Protein 4G3F (pdb70)

Solvent-accessible surface area: 14038 Å² total; per-residue (Å²): 134,26,68,1,52,82,32,126,32,118,45,4,8,68,42,0,114,104,16,99,111,133,117,55,117,70,5,36,1,6,1,50,22,125,99,1,80,31,67,117,144,39,0,39,44,110,88,23,0,56,38,52,116,108,123,41,19,163,12,17,70,19,71,20,40,52,0,61,1,93,127,48,39,49,73,0,4,0,13,34,2,72,43,126,63,8,32,24,49,11,7,36,6,21,37,73,42,99,17,112,35,14,8,64,49,38,0,0,0,33,28,0,19,94,0,1,4,0,27,61,38,35,103,14,20,9,0,2,78,4,2,165,107,12,8,2,3,40,35,12,16,0,1,49,0,1,0,16,2,0,57,0,0,50,51,0,31,98,92,163,10,0,1,0,9,0,40,1,62,8,0,24,0,8,85,86,0,38,129,0,9,1,10,20,13,0,20,0,24,73,88,158,31,72,71,18,33,70,13,0,4,0,2,4,16,41,92,69,108,126,27,64,23,46,0,0,1,0,1,0,0,0,0,0,0,19,0,11,13,22,24,50,0,5,65,57,59,28,187,41,109,11,61,136,45,1,30,73,59,94,31,3,67,139,11,18,24,141,96,16,24,95,44,0,20,84,2,1,54,37,0,0,97,57,102,33,120,115,3,7,35,3,127,94,0,55,183,85,1,22,115,1,28,139,109,49,41,18,58,161,28,102,48,73,72,153,124,90,142,42,116,96

Nearest PDB structures (foldseek):
  4g3f-assembly1_A  TM=1.003E+00  e=1.447E-70  Mus musculus
  4g3g-assembly1_A  TM=1.002E+00  e=8.633E-68  Mus musculus
  8yhw-assembly4_D  TM=9.753E-01  e=1.832E-59  Homo sapiens
  6z1t-assembly1_AAA  TM=9.749E-01  e=3.982E-59  Homo sapiens
  4g3d-assembly4_E  TM=9.737E-01  e=1.991E-47  Homo sapiens

Foldseek 3Di:
DAAEEEDALVVQLVVLVVLCPDWDFYKYKYFDDPLADADPRGDDEPPQKYFDDPFLACAPQFTKTWMAGPPNRDIWMKTKHFSVLFHSCQSNLCGVHDDLQAWDWRIWMDTTRIIITTTGHAPQGFQLVLLVQQVAADPLLLLQQLLSNLVQLVSSVVQQKAQQADARNQWGAHPQRNHIHGYHSRQMDRVPGDHDDQLQAALCVLVVHDDGNLRVLSSSLQNSLCRHQVHGPPPVPDDPRCSVVNNPPQFRLVSPDPPQDDLSSVLSVLSRDRPSVSHDHSVRSSVSSVVSSVVVPHDDDGSHDHRDHHHD

CATH classification: 3.30.200.20 (+1 more: 1.10.510.10)

Organism: Mus musculus (NCBI:txid10090)

GO terms:
  GO:0038061 non-canonical NF-kappaB signal transduction (P, IDA)
  GO:0006955 immune response (P, IDA)
  GO:0005515 protein binding (F, IPI)
  GO:0004674 protein serine/threonine kinase activity (F, IDA)

Sequence (312 aa):
SGSVSSGQAHHSLASLAKTWSGPETEDNEGVLLTEKLKPVDYEYREEVHWMTHQPRVGRGSFGEVHRMKDKQTGFQCAVKKVRLEVFRVEELVACAGLSSPRRIVPLYGAVREGPWVNIFMELLEGGSLGQLIKQMGCLPEDRALYYLGQALEGLEYLHTRRILHGDVKADNVLLSSDGSRAALCDFGHALCLDYIPGTETHMAPEVVMGKPCDAKVDIWSSSCCMMLHMLNGCHPWTQYFRGPLCLKIASEPPPIREIPPSCAPLTAQAIQQEGLRRKEPVHRASAMELRRKVGKALQEVGGLKSPWWKGEYKEPRG

Secondary structure (DSSP, 8-state):
--EEEE--HHHHHHHHTTT-------EEEEE-STTS--BTTB--BTTTEEEEEEEEEEETTEEEEEEEETTT--EEEEEEEETTT--THHHHTTTT---TTBPPEEEEEEETTEEEEEE---TT-BHHHHHHHHSS--HHHHHHHHHHHHHHHHHHHTTTEE-S---GGGEEE-TTS--EEE---TT-EE-------GGG--HHHHTTPPP-THHHHHHHHHHHHHHHHSS-SSTTT--S--HHHHHHSPPGGGGS-TTS-HHHHHHHHHHT-SSGGGSPPHHHHHHHHHHHHHHTTSS-S-SSSS--PPP-

Radius of gyration: 19.88 Å; Cα contacts (8 Å, |Δi|>4): 676; chains: 1; bounding box: 43×57×49 Å

Structure (mmCIF, N/CA/C/O backbone):
data_4G3F
#
_entry.id   4G3F
#
_cell.length_a   74.789
_cell.length_b   135.619
_cell.length_c   64.857
_cell.angle_alpha   90.00
_cell.angle_beta   90.00
_cell.angle_gamma   90.00
#
_symmetry.space_group_name_H-M   'C 2 2 21'
#
loop_
_entity.id
_entity.type
_entity.pdbx_description
1 polymer 'NF-kappa-beta-inducing kinase'
2 non-polymer 3-{2-[(5-fluoro-2-hydroxyphenyl)amino]-1,3-thiazol-4-yl}benzonitrile
3 water water
#
loop_
_atom_site.group_PDB
_atom_site.id
_atom_site.type_symbol
_atom_site.label_atom_id
_atom_site.label_alt_id
_atom_site.label_comp_id
_atom_site.label_asym_id
_atom_site.label_entity_id
_atom_site.label_seq_id
_atom_site.pdbx_PDB_ins_code
_atom_site.Cartn_x
_atom_site.Cartn_y
_atom_site.Cartn_z
_atom_site.occupancy
_atom_site.B_iso_or_equiv
_atom_site.auth_seq_id
_atom_site.auth_comp_id
_atom_site.auth_asym_id
_atom_site.auth_atom_id
_atom_site.pdbx_PDB_model_num
ATOM 1 N N . SER A 1 2 ? 18.291 -11.574 21.524 1.00 45.48 344 SER A N 1
ATOM 2 C CA . SER A 1 2 ? 19.031 -10.621 22.344 1.00 41.87 344 SER A CA 1
ATOM 3 C C . SER A 1 2 ? 19.427 -9.389 21.536 1.00 37.51 344 SER A C 1
ATOM 4 O O . SER A 1 2 ? 19.657 -9.470 20.332 1.00 36.11 344 SER A O 1
ATOM 7 N N . GLY A 1 3 ? 19.502 -8.250 22.215 1.00 40.45 345 GLY A N 1
ATOM 8 C CA . GLY A 1 3 ? 19.896 -7.004 21.586 1.00 34.61 345 GLY A CA 1
ATOM 9 C C . GLY A 1 3 ? 20.379 -6.024 22.634 1.00 33.74 345 GLY A C 1
ATOM 10 O O . GLY A 1 3 ? 20.311 -6.302 23.835 1.00 38.69 345 GLY A O 1
ATOM 11 N N . SER A 1 4 ? 20.870 -4.880 22.176 1.00 31.14 346 SER A N 1
ATOM 12 C CA . SER A 1 4 ? 21.323 -3.820 23.062 1.00 28.35 346 SER A CA 1
ATOM 13 C C . SER A 1 4 ? 20.839 -2.464 22.559 1.00 29.41 346 SER A C 1
ATOM 14 O O . SER A 1 4 ? 21.630 -1.542 22.366 1.00 36.43 346 SER A O 1
ATOM 17 N N . VAL A 1 5 ? 19.537 -2.357 22.318 1.00 18.93 347 VAL A N 1
ATOM 18 C CA . VAL A 1 5 ? 18.949 -1.086 21.931 1.00 20.32 347 VAL A CA 1
ATOM 19 C C . VAL A 1 5 ? 18.497 -0.342 23.186 1.00 18.90 347 VAL A C 1
ATOM 20 O O . VAL A 1 5 ? 17.775 -0.899 24.008 1.00 23.73 347 VAL A O 1
ATOM 24 N N . SER A 1 6 ? 18.918 0.912 23.328 1.00 21.35 348 SER A N 1
ATOM 25 C CA . SER A 1 6 ? 18.587 1.695 24.517 1.00 22.61 348 SER A CA 1
ATOM 26 C C . SER A 1 6 ? 17.820 2.964 24.177 1.00 23.32 348 SER A C 1
ATOM 27 O O . SER A 1 6 ? 17.765 3.379 23.021 1.00 22.48 348 SER A O 1
ATOM 30 N N . SER A 1 7 ? 17.219 3.572 25.194 1.00 22.87 349 SER A N 1
ATOM 31 C CA . SER A 1 7 ? 16.706 4.932 25.077 1.00 21.69 349 SER A CA 1
ATOM 32 C C . SER A 1 7 ? 17.743 5.888 25.665 1.00 19.84 349 SER A C 1
ATOM 33 O O . SER A 1 7 ? 18.236 5.662 26.769 1.00 30.19 349 SER A O 1
ATOM 36 N N . GLY A 1 8 ? 18.076 6.946 24.935 1.00 23.15 350 GLY A N 1
ATOM 37 C CA . GLY A 1 8 ? 19.112 7.868 25.379 1.00 27.31 350 GLY A CA 1
ATOM 38 C C . GLY A 1 8 ? 19.195 9.169 24.601 1.00 25.13 350 GLY A C 1
ATOM 39 O O . GLY A 1 8 ? 18.216 9.596 23.984 1.00 26.37 350 GLY A O 1
ATOM 40 N N . GLN A 1 9 ? 20.369 9.800 24.637 1.00 26.81 351 GLN A N 1
ATOM 41 C CA . GLN A 1 9 ? 20.584 11.110 24.017 1.00 32.58 351 GLN A CA 1
ATOM 42 C C . GLN A 1 9 ? 21.515 11.051 22.801 1.00 26.25 351 GLN A C 1
ATOM 43 O O . GLN A 1 9 ? 22.220 10.066 22.599 1.00 26.21 351 GLN A O 1
ATOM 49 N N . ALA A 1 10 ? 21.518 12.117 22.002 1.00 27.94 352 ALA A N 1
ATOM 50 C CA . ALA A 1 10 ? 22.220 12.119 20.716 1.00 26.20 352 ALA A CA 1
ATOM 51 C C . ALA A 1 10 ? 23.714 11.813 20.810 1.00 31.03 352 ALA A C 1
ATOM 52 O O . ALA A 1 10 ? 24.274 11.192 19.911 1.00 26.10 352 ALA A O 1
ATOM 54 N N . HIS A 1 11 ? 24.362 12.242 21.890 1.00 29.45 353 HIS A N 1
ATOM 55 C CA A HIS A 1 11 ? 25.794 12.009 22.064 0.60 27.74 353 HIS A CA 1
ATOM 56 C CA B HIS A 1 11 ? 25.791 12.004 22.024 0.40 27.39 353 HIS A CA 1
ATOM 57 C C . HIS A 1 11 ? 26.098 10.520 22.233 1.00 25.71 353 HIS A C 1
ATOM 58 O O . HIS A 1 11 ? 27.133 10.028 21.783 1.00 28.84 353 HIS A O 1
ATOM 71 N N . SER A 1 12 ? 25.185 9.806 22.884 1.00 28.72 354 SER A N 1
ATOM 72 C CA . SER A 1 12 ? 25.341 8.367 23.090 1.00 28.99 354 SER A CA 1
ATOM 73 C C . SER A 1 12 ? 25.176 7.614 21.776 1.00 22.47 354 SER A C 1
ATOM 74 O O . SER A 1 12 ? 25.867 6.625 21.514 1.00 24.31 354 SER A O 1
ATOM 77 N N . LEU A 1 13 ? 24.244 8.081 20.958 1.00 24.62 355 LEU A N 1
ATOM 78 C CA . LEU A 1 13 ? 24.044 7.494 19.643 1.00 23.59 355 LEU A CA 1
ATOM 79 C C . LEU A 1 13 ? 25.278 7.734 18.780 1.00 23.28 355 LEU A C 1
ATOM 80 O O . LEU A 1 13 ? 25.723 6.843 18.056 1.00 22.62 355 LEU A O 1
ATOM 85 N N . ALA A 1 14 ? 25.834 8.942 18.868 1.00 20.88 356 ALA A N 1
ATOM 86 C CA . ALA A 1 14 ? 27.039 9.279 18.123 1.00 25.51 356 ALA A CA 1
ATOM 87 C C . ALA A 1 14 ? 28.203 8.359 18.485 1.00 23.55 356 ALA A C 1
ATOM 88 O O . ALA A 1 14 ? 28.937 7.904 17.606 1.00 23.87 356 ALA A O 1
ATOM 90 N N . SER A 1 15 ? 28.371 8.080 19.774 1.00 24.35 357 SER A N 1
ATOM 91 C CA . SER A 1 15 ? 29.455 7.209 20.208 1.00 25.72 357 SER A CA 1
ATOM 92 C C . SER A 1 15 ? 29.298 5.793 19.663 1.00 25.80 357 SER A C 1
ATOM 93 O O . SER A 1 15 ? 30.258 5.191 19.194 1.00 25.70 357 SER A O 1
ATOM 96 N N . LEU A 1 16 ? 28.080 5.269 19.721 1.00 25.03 358 LEU A N 1
ATOM 97 C CA . LEU A 1 16 ? 27.797 3.943 19.185 1.00 21.34 358 LEU A CA 1
ATOM 98 C C . LEU A 1 16 ? 27.992 3.881 17.667 1.00 19.99 358 LEU A C 1
ATOM 99 O O . LEU A 1 16 ? 28.577 2.930 17.147 1.00 21.32 358 LEU A O 1
ATOM 104 N N . ALA A 1 17 ? 27.498 4.899 16.965 1.00 19.90 359 ALA A N 1
ATOM 105 C CA . ALA A 1 17 ? 27.592 4.958 15.504 1.00 21.22 359 ALA A CA 1
ATOM 106 C C . ALA A 1 17 ? 29.031 4.844 15.005 1.00 24.27 359 ALA A C 1
ATOM 107 O O . ALA A 1 17 ? 29.294 4.254 13.958 1.00 22.92 359 ALA A O 1
ATOM 109 N N . LYS A 1 18 ? 29.959 5.415 15.758 1.00 23.73 360 LYS A N 1
ATOM 110 C CA . LYS A 1 18 ? 31.368 5.337 15.400 1.00 27.22 360 LYS A CA 1
ATOM 111 C C . LYS A 1 18 ? 31.862 3.889 15.346 1.00 33.19 360 LYS A C 1
ATOM 112 O O . LYS A 1 18 ? 32.807 3.581 14.622 1.00 36.08 360 LYS A O 1
ATOM 118 N N . THR A 1 19 ? 31.219 3.001 16.099 1.00 27.64 361 THR A N 1
ATOM 119 C CA . THR A 1 19 ? 31.608 1.590 16.077 1.00 33.62 361 THR A CA 1
ATOM 120 C C . THR A 1 19 ? 31.031 0.856 14.869 1.00 38.63 361 THR A C 1
ATOM 121 O O . THR A 1 19 ? 31.408 -0.281 14.591 1.00 44.21 361 THR A O 1
ATOM 125 N N . TRP A 1 20 ? 30.117 1.508 14.157 1.00 31.13 362 TRP A N 1
ATOM 126 C CA . TRP A 1 20 ? 29.542 0.931 12.947 1.00 30.62 362 TRP A CA 1
ATOM 127 C C . TRP A 1 20 ? 30.410 1.250 11.730 1.00 44.40 362 TRP A C 1
ATOM 128 O O . TRP A 1 20 ? 30.338 0.560 10.713 1.00 47.85 362 TRP A O 1
ATOM 139 N N . SER A 1 21 ? 31.242 2.283 11.856 1.00 51.23 363 SER A N 1
ATOM 140 C CA . SER A 1 21 ? 32.089 2.761 10.760 1.00 57.00 363 SER A CA 1
ATOM 141 C C . SER A 1 21 ? 31.286 3.043 9.491 1.00 64.92 363 SER A C 1
ATOM 142 O O . SER A 1 21 ? 31.823 3.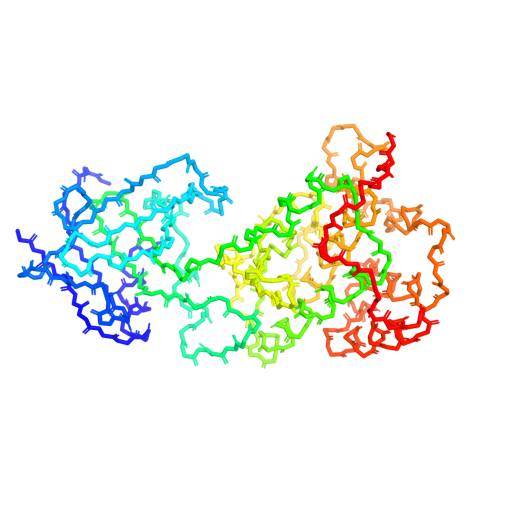545 8.503 1.00 70.09 363 SER A O 1
ATOM 145 N N . GLY A 1 31 ? 32.309 -9.056 6.912 1.00 35.36 373 GLY A N 1
ATOM 146 C CA .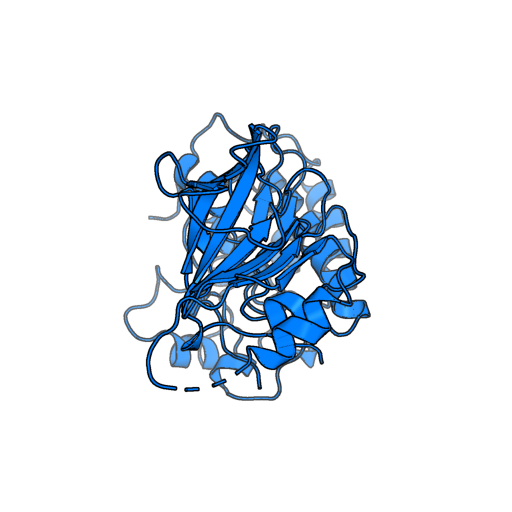 GLY A 1 31 ? 32.298 -10.437 7.367 1.00 38.16 373 GLY A CA 1
ATOM 147 C C . GLY A 1 31 ? 30.915 -11.038 7.226 1.00 30.68 373 GLY A C 1
ATOM 148 O O . GLY A 1 31 ? 30.022 -10.394 6.683 1.00 34.87 373 GLY A O 1
ATOM 149 N N . PRO A 1 32 ? 30.726 -12.273 7.719 1.00 28.73 374 PRO A N 1
ATOM 150 C CA . PRO A 1 32 ? 29.412 -12.926 7.656 1.00 24.27 374 PRO A CA 1
ATOM 151 C C . PRO A 1 32 ? 28.343 -12.037 8.282 1.00 26.31 374 PRO A C 1
ATOM 152 O O . PRO A 1 32 ? 28.598 -11.364 9.282 1.00 24.73 374 PRO A O 1
ATOM 156 N N . GLU A 1 33 ? 27.166 -12.018 7.673 1.00 20.49 375 GLU A N 1
ATOM 157 C CA . GLU A 1 33 ? 26.105 -11.108 8.089 1.00 16.50 375 GLU A CA 1
ATOM 158 C C . GLU A 1 33 ? 25.316 -11.646 9.274 1.00 19.44 375 GLU A C 1
ATOM 159 O O . GLU A 1 33 ? 24.863 -12.793 9.275 1.00 19.60 375 GLU A O 1
ATOM 165 N N . THR A 1 34 ? 25.150 -10.800 10.284 1.00 18.46 376 THR A N 1
ATOM 166 C CA . THR A 1 34 ? 24.581 -11.212 11.559 1.00 18.68 376 THR A CA 1
ATOM 167 C C . THR A 1 34 ? 23.159 -10.701 11.702 1.00 15.86 376 THR A C 1
ATOM 168 O O . THR A 1 34 ? 22.604 -10.110 10.766 1.00 21.99 376 THR A O 1
ATOM 172 N N . GLU A 1 35 ? 22.576 -10.936 12.872 1.00 21.93 377 GLU A N 1
ATOM 173 C CA . GLU A 1 35 ? 21.324 -10.271 13.217 1.00 27.80 377 GLU A CA 1
ATOM 174 C C . GLU A 1 35 ? 21.501 -9.394 14.450 1.00 24.13 377 GLU A C 1
ATOM 175 O O . GLU A 1 35 ? 20.570 -9.208 15.234 1.00 25.23 377 GLU A O 1
ATOM 181 N N . ASP A 1 36 ? 22.703 -8.853 14.610 1.00 19.76 378 ASP A N 1
ATOM 182 C CA . ASP A 1 36 ? 23.011 -8.004 15.752 1.00 19.22 378 ASP A CA 1
ATOM 183 C C . ASP A 1 36 ? 22.092 -6.783 15.791 1.00 21.38 378 ASP A C 1
ATOM 184 O O . ASP A 1 36 ? 21.897 -6.110 14.795 1.00 22.48 378 ASP A O 1
ATOM 189 N N . ASN A 1 37 ? 21.564 -6.482 16.969 1.00 18.09 379 ASN A N 1
ATOM 190 C CA . ASN A 1 37 ? 20.565 -5.438 17.096 1.00 15.75 379 ASN A CA 1
ATOM 191 C C . ASN A 1 37 ? 21.020 -4.498 18.191 1.00 21.32 379 ASN A C 1
ATOM 192 O O . ASN A 1 37 ? 21.092 -4.874 19.367 1.00 21.16 379 ASN A O 1
ATOM 197 N N . GLU A 1 38 ? 21.383 -3.286 17.795 1.00 17.26 380 GLU A N 1
ATOM 198 C CA . GLU A 1 38 ? 21.869 -2.310 18.757 1.0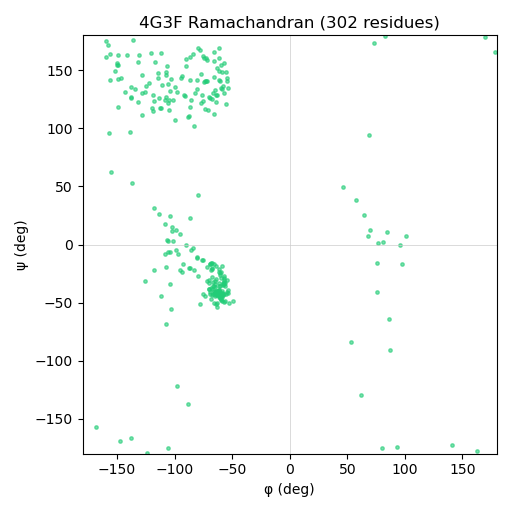0 16.39 380 GLU A CA 1
ATOM 199 C C . GLU A 1 38 ? 21.531 -0.915 18.278 1.00 16.77 380 GLU A C 1
ATOM 200 O O . GLU A 1 38 ? 21.338 -0.682 17.092 1.00 18.74 380 GLU A O 1
ATOM 206 N N . GLY A 1 39 ? 21.459 0.029 19.203 1.00 17.24 381 GLY A N 1
ATOM 207 C CA . GLY A 1 39 ? 21.107 1.365 18.778 1.00 16.74 381 GLY A CA 1
ATOM 208 C C . GLY A 1 39 ? 20.651 2.204 19.938 1.00 16.09 381 GLY A C 1
ATOM 209 O O . GLY A 1 39 ? 20.654 1.747 21.083 1.00 16.06 381 GLY A O 1
ATOM 210 N N . VAL A 1 40 ? 20.260 3.432 19.616 1.00 16.49 382 VAL A N 1
ATOM 211 C CA . VAL A 1 40 ? 19.755 4.376 20.601 1.00 15.84 382 VAL A CA 1
ATOM 212 C C . VAL A 1 40 ? 18.550 5.101 20.026 1.00 15.35 382 VAL A C 1
ATOM 213 O O . VAL A 1 40 ? 18.627 5.699 18.945 1.00 16.41 382 VAL A O 1
ATOM 217 N N . LEU A 1 41 ? 17.442 5.064 20.765 1.00 16.82 383 LEU A N 1
ATOM 218 C CA . LEU A 1 41 ? 16.244 5.804 20.384 1.00 16.75 383 LEU A CA 1
ATOM 219 C C . LEU A 1 41 ? 16.180 7.095 21.209 1.00 19.29 383 LEU A C 1
ATOM 220 O O . LEU A 1 41 ? 16.424 7.072 22.412 1.00 19.83 383 LEU A O 1
ATOM 225 N N . LEU A 1 42 ? 15.869 8.208 20.550 1.00 16.63 384 LEU A N 1
ATOM 226 C CA . LEU A 1 42 ? 16.030 9.540 21.151 1.00 18.49 384 LEU A CA 1
ATOM 227 C C . LEU A 1 42 ? 14.717 10.158 21.593 1.00 24.55 384 LEU A C 1
ATOM 228 O O . LEU A 1 42 ? 14.707 11.226 22.210 1.00 29.09 384 LEU A O 1
ATOM 233 N N . THR A 1 43 ? 13.613 9.494 21.263 1.00 20.85 385 THR A N 1
ATOM 234 C CA . THR A 1 43 ? 12.291 9.943 21.684 1.00 24.30 385 THR A CA 1
ATOM 235 C C . THR A 1 43 ? 11.539 8.803 22.342 1.00 25.23 385 THR A C 1
ATOM 236 O O . THR A 1 43 ? 11.680 7.644 21.952 1.00 22.33 385 THR A O 1
ATOM 240 N N . GLU A 1 44 ? 10.719 9.140 23.332 1.00 26.10 386 GLU A N 1
ATOM 241 C CA . GLU A 1 44 ? 9.967 8.141 24.070 1.00 27.63 386 GLU A CA 1
ATOM 242 C C . GLU A 1 44 ? 8.909 7.486 23.186 1.00 27.23 386 GLU A C 1
ATOM 243 O O . GLU A 1 44 ? 8.392 6.427 23.519 1.00 27.61 386 GLU A O 1
ATOM 249 N N . LYS A 1 45 ? 8.614 8.112 22.050 1.00 26.34 387 LYS A N 1
ATOM 250 C CA . LYS A 1 45 ? 7.606 7.605 21.123 1.00 28.69 387 LYS A CA 1
ATOM 251 C C . LYS A 1 45 ? 8.062 6.345 20.370 1.00 22.28 387 LYS A C 1
ATOM 252 O O . LYS A 1 45 ? 7.233 5.613 19.819 1.00 22.85 387 LYS A O 1
ATOM 258 N N . LEU A 1 46 ? 9.374 6.112 20.333 1.00 18.36 388 LEU A N 1
ATOM 259 C CA . LEU A 1 46 ? 9.935 4.882 19.764 1.00 17.68 388 LEU A CA 1
ATOM 260 C C . LEU A 1 46 ? 10.527 4.080 20.919 1.00 20.46 388 LEU A C 1
ATOM 261 O O . LEU A 1 46 ? 11.448 4.547 21.589 1.00 25.42 388 LEU A O 1
ATOM 266 N N . LYS A 1 47 ? 9.986 2.887 21.164 1.00 19.69 389 LYS A N 1
ATOM 267 C CA . LYS A 1 47 ? 10.301 2.152 22.389 1.00 20.38 389 LYS A CA 1
ATOM 268 C C . LYS A 1 47 ? 10.948 0.786 22.175 1.00 20.46 389 LYS A C 1
ATOM 269 O O . LYS A 1 47 ? 10.333 -0.117 21.608 1.00 20.51 389 LYS A O 1
ATOM 275 N N . PRO A 1 48 ? 12.191 0.619 22.657 1.00 22.13 390 PRO A N 1
ATOM 276 C CA . PRO A 1 48 ? 12.766 -0.728 22.645 1.00 23.30 390 PRO A CA 1
ATOM 277 C C . PRO A 1 48 ? 11.910 -1.658 23.501 1.00 22.82 390 PRO A C 1
ATOM 278 O O . PRO A 1 48 ? 11.280 -1.209 24.454 1.00 21.43 390 PRO A O 1
ATOM 282 N N . VAL A 1 49 ? 11.868 -2.932 23.139 1.00 21.58 391 VAL A N 1
ATOM 283 C CA . VAL A 1 49 ? 11.200 -3.936 23.946 1.00 24.08 391 VAL A CA 1
ATOM 284 C C . VAL A 1 49 ? 12.252 -4.951 24.351 1.00 28.02 391 VAL A C 1
ATOM 285 O O . VAL A 1 49 ? 12.812 -5.643 23.499 1.00 25.33 391 VAL A O 1
ATOM 289 N N . ASP A 1 50 ? 12.522 -5.015 25.654 1.00 28.74 392 ASP A N 1
ATOM 290 C CA . ASP A 1 50 ? 13.574 -5.869 26.201 1.00 32.99 392 ASP A CA 1
ATOM 291 C C . ASP A 1 50 ? 14.867 -5.728 25.400 1.00 26.67 392 ASP A C 1
ATOM 292 O O . ASP A 1 50 ? 15.450 -6.722 24.954 1.00 26.84 392 ASP A O 1
ATOM 297 N N . TYR A 1 51 ? 15.269 -4.477 25.190 1.00 24.55 393 TYR A N 1
ATOM 298 C CA . TYR A 1 51 ? 16.544 -4.128 24.571 1.00 26.11 393 TYR A CA 1
ATOM 299 C C . TYR A 1 51 ? 16.638 -4.464 23.083 1.00 23.03 393 TYR A C 1
ATOM 300 O O . TYR A 1 51 ? 17.722 -4.411 22.503 1.00 21.43 393 TYR A O 1
ATOM 309 N N . GLU A 1 52 ? 15.503 -4.786 22.464 1.00 20.53 394 GLU A N 1
ATOM 310 C CA . GLU A 1 52 ? 15.460 -5.016 21.025 1.00 20.74 394 GLU A CA 1
ATOM 311 C C . GLU A 1 52 ? 14.567 -4.005 20.314 1.00 21.92 394 GLU A C 1
ATOM 312 O O . GLU A 1 52 ? 13.675 -3.413 20.916 1.00 18.98 394 GLU A O 1
ATOM 318 N N . TYR A 1 53 ? 14.819 -3.819 19.025 1.00 18.75 395 TYR A N 1
ATOM 319 C CA . TYR A 1 53 ? 13.976 -2.988 18.178 1.00 17.27 395 TYR A CA 1
ATOM 320 C C . TYR A 1 53 ? 14.226 -3.471 16.766 1.00 17.57 395 TYR A C 1
ATOM 321 O O . TYR A 1 53 ? 15.199 -3.076 16.118 1.00 20.78 395 TYR A O 1
ATOM 330 N N . ARG A 1 54 ? 13.356 -4.360 16.307 1.00 17.49 396 ARG A N 1
ATOM 331 C CA . ARG A 1 54 ? 13.564 -5.057 15.048 1.00 18.92 396 ARG A CA 1
ATOM 332 C C . ARG A 1 54 ? 12.411 -4.818 14.087 1.00 20.87 396 ARG A C 1
ATOM 333 O O . ARG A 1 54 ? 11.243 -4.836 14.490 1.00 20.87 396 ARG A O 1
ATOM 341 N N . GLU A 1 55 ? 12.741 -4.616 12.815 1.00 16.56 397 GLU A N 1
ATOM 342 C CA . GLU A 1 55 ? 11.729 -4.417 11.792 1.00 18.42 397 GLU A CA 1
ATOM 343 C C . GLU A 1 55 ? 10.815 -5.638 11.697 1.00 23.42 397 GLU A C 1
ATOM 344 O O . GLU A 1 55 ? 11.288 -6.776 11.791 1.00 23.45 397 GLU A O 1
ATOM 350 N N . GLU A 1 56 ? 9.520 -5.373 11.506 1.00 20.92 398 GLU A N 1
ATOM 351 C CA . GLU A 1 56 ? 8.449 -6.385 11.457 1.00 22.28 398 GLU A CA 1
ATOM 352 C C . GLU A 1 56 ? 8.041 -6.948 12.813 1.00 23.43 398 GLU A C 1
ATOM 353 O O . GLU A 1 56 ? 6.996 -7.584 12.933 1.00 32.27 398 GLU A O 1
ATOM 359 N N . VAL A 1 57 ? 8.865 -6.734 13.831 1.00 23.65 399 VAL A N 1
ATOM 360 C CA . VAL A 1 57 ? 8.550 -7.233 15.158 1.00 23.40 399 VAL A CA 1
ATOM 361 C C . VAL A 1 57 ? 8.059 -6.079 16.024 1.00 26.59 399 VAL A C 1
ATOM 362 O O . VAL A 1 57 ? 6.959 -6.131 16.584 1.00 23.81 399 VAL A O 1
ATOM 366 N N . HIS A 1 58 ? 8.876 -5.033 16.112 1.00 21.26 400 HIS A N 1
ATOM 367 C CA . HIS A 1 58 ? 8.565 -3.881 16.964 1.00 18.95 400 HIS A CA 1
ATOM 368 C C . HIS A 1 58 ? 8.165 -2.631 16.178 1.00 22.62 400 HIS A C 1
ATOM 369 O O . HIS A 1 58 ? 7.553 -1.710 16.727 1.00 21.59 400 HIS A O 1
ATOM 376 N N . TRP A 1 59 ? 8.522 -2.595 14.897 1.00 17.62 401 TRP A N 1
ATOM 377 C CA . TRP A 1 59 ? 8.121 -1.497 14.025 1.00 16.67 401 TRP A CA 1
ATOM 378 C C . TRP A 1 59 ? 7.970 -1.994 12.605 1.00 20.64 401 TRP A C 1
ATOM 379 O O . TRP A 1 59 ? 8.447 -3.072 12.268 1.00 20.87 401 TRP A O 1
ATOM 390 N N . MET A 1 60 ? 7.297 -1.219 11.771 1.00 20.77 402 MET A N 1
ATOM 391 C CA . MET A 1 60 ? 7.077 -1.669 10.407 1.00 22.89 402 MET A CA 1
ATOM 392 C C . MET A 1 60 ? 6.944 -0.493 9.461 1.00 23.48 402 MET A C 1
ATOM 393 O O . MET A 1 60 ? 6.482 0.579 9.851 1.00 18.64 402 MET A O 1
ATOM 398 N N . THR A 1 61 ? 7.354 -0.696 8.214 1.00 20.53 403 THR A N 1
ATOM 399 C CA . THR A 1 61 ? 7.118 0.303 7.185 1.00 16.17 403 THR A CA 1
ATOM 400 C C . THR A 1 61 ? 5.746 0.074 6.589 1.00 24.78 403 THR A C 1
ATOM 401 O O . THR A 1 61 ? 5.166 -1.006 6.731 1.00 26.41 403 THR A O 1
ATOM 405 N N . HIS A 1 62 ? 5.226 1.095 5.923 1.00 25.32 404 HIS A N 1
ATOM 406 C CA . HIS A 1 62 ? 3.978 0.955 5.185 1.00 29.10 404 HIS A CA 1
ATOM 407 C C . HIS A 1 62 ? 3.907 2.006 4.087 1.00 31.43 404 HIS A C 1
ATOM 408 O O . HIS A 1 62 ? 4.687 2.966 4.090 1.00 31.61 404 HIS A O 1
ATOM 415 N N . GLN A 1 63 ? 2.992 1.790 3.143 1.00 32.30 405 GLN A N 1
ATOM 416 C CA . GLN A 1 63 ? 2.689 2.741 2.069 1.00 37.21 405 GLN A CA 1
ATOM 417 C C . GLN A 1 63 ? 3.800 2.802 1.009 1.00 51.75 405 GLN A C 1
ATOM 418 O O . GLN A 1 63 ? 4.845 2.174 1.183 1.00 51.91 405 GLN A O 1
ATOM 424 N N . PRO A 1 64 ? 3.574 3.534 -0.105 1.00 60.39 406 PRO A N 1
ATOM 425 C CA . PRO A 1 64 ? 4.676 3.665 -1.068 1.00 60.67 406 PRO A CA 1
ATOM 426 C C . PRO A 1 64 ? 5.887 4.358 -0.456 1.00 53.13 406 PRO A C 1
ATOM 427 O O . PRO A 1 64 ? 5.791 4.892 0.647 1.00 52.34 406 PRO A O 1
ATOM 431 N N . ARG A 1 65 ? 7.012 4.332 -1.161 1.00 52.70 407 ARG A N 1
ATOM 432 C CA . ARG A 1 65 ? 8.215 5.006 -0.695 1.00 53.64 407 ARG A CA 1
ATOM 433 C C . ARG A 1 65 ? 7.886 6.465 -0.430 1.00 45.04 407 ARG A C 1
ATOM 434 O O . ARG A 1 65 ? 7.015 7.048 -1.077 1.00 46.89 407 ARG A O 1
ATOM 442 N N . VAL A 1 66 ? 8.565 7.048 0.545 1.00 41.52 408 VAL A N 1
ATOM 443 C CA . VAL A 1 66 ? 8.351 8.443 0.867 1.00 42.19 408 VAL A CA 1
ATOM 444 C C . VAL A 1 66 ? 9.364 9.294 0.110 1.00 48.87 408 VAL A C 1
ATOM 445 O O . VAL A 1 66 ? 9.130 10.476 -0.164 1.00 46.75 408 VAL A O 1
ATOM 449 N N . GLY A 1 67 ? 10.477 8.667 -0.260 1.00 41.22 409 GLY A N 1
ATOM 450 C CA . GLY A 1 67 ? 11.518 9.351 -0.998 1.00 35.16 409 GLY A CA 1
ATOM 451 C C . GLY A 1 67 ? 12.804 8.556 -1.111 1.00 30.16 409 GLY A C 1
ATOM 452 O O . GLY A 1 67 ? 12.922 7.436 -0.611 1.00 26.99 409 GLY A O 1
ATOM 453 N N . ARG A 1 68 ? 13.769 9.144 -1.803 1.00 29.95 410 ARG A N 1
ATOM 454 C CA . ARG A 1 68 ? 15.102 8.582 -1.904 1.00 29.32 410 ARG A CA 1
ATOM 455 C C . ARG A 1 68 ? 15.948 9.465 -1.008 1.00 16.07 410 ARG A C 1
ATOM 456 O O . ARG A 1 68 ? 15.753 10.673 -0.991 1.00 20.22 410 ARG A O 1
ATOM 464 N N . GLY A 1 69 ? 16.851 8.870 -0.233 1.00 15.59 411 GLY A N 1
ATOM 465 C CA . GLY A 1 69 ? 17.804 9.650 0.530 1.00 16.84 411 GLY A CA 1
ATOM 466 C C . GLY A 1 69 ? 19.210 9.219 0.171 1.00 15.36 411 GLY A C 1
ATOM 467 O O . GLY A 1 69 ? 19.394 8.362 -0.685 1.00 14.67 411 GLY A O 1
ATOM 468 N N . SER A 1 70 ? 20.214 9.823 0.797 1.00 14.05 412 SER A N 1
ATOM 469 C CA . SER A 1 70 ? 21.579 9.393 0.545 1.00 14.34 412 SER A CA 1
ATOM 470 C C . SER A 1 70 ? 21.757 7.947 1.003 1.00 12.15 412 SER A C 1
ATOM 471 O O . SER A 1 70 ? 21.392 7.595 2.126 1.00 14.13 412 SER A O 1
ATOM 474 N N . PHE A 1 71 ? 22.281 7.114 0.107 1.00 14.25 413 PHE A N 1
ATOM 475 C CA . PHE A 1 71 ? 22.680 5.731 0.419 1.00 12.90 413 PHE A CA 1
ATOM 476 C C . PHE A 1 71 ? 21.538 4.764 0.741 1.00 17.24 413 PHE A C 1
ATOM 477 O O . PHE A 1 71 ? 21.791 3.633 1.151 1.00 17.19 413 PHE A O 1
ATOM 485 N N . GLY A 1 72 ? 20.292 5.190 0.568 1.00 14.47 414 GLY A N 1
ATOM 486 C CA . GLY A 1 72 ? 19.185 4.322 0.933 1.00 14.84 414 GLY A CA 1
ATOM 487 C C . GLY A 1 72 ? 17.831 4.959 0.712 1.00 16.40 414 GLY A C 1
ATOM 488 O O . GLY A 1 72 ? 17.728 6.172 0.536 1.00 21.05 414 GLY A O 1
ATOM 489 N N . GLU A 1 73 ? 16.789 4.135 0.734 1.00 16.23 415 GLU A N 1
ATOM 490 C CA . GLU A 1 73 ? 15.438 4.620 0.507 1.00 14.29 415 GLU A CA 1
ATOM 491 C C . GLU A 1 73 ? 14.787 5.024 1.810 1.00 13.71 415 GLU A C 1
ATOM 492 O O . GLU A 1 73 ? 15.155 4.526 2.874 1.00 15.72 415 GLU A O 1
ATOM 498 N N . VAL A 1 74 ? 13.836 5.945 1.708 1.00 15.01 416 VAL A N 1
ATOM 499 C CA . VAL A 1 74 ? 13.163 6.488 2.875 1.00 13.40 416 VAL A CA 1
ATOM 500 C C . VAL A 1 74 ? 11.728 5.990 2.870 1.00 17.93 416 VAL A C 1
ATOM 501 O O . VAL A 1 74 ? 11.079 5.951 1.823 1.00 21.03 416 VAL A O 1
ATOM 505 N N . HIS A 1 75 ? 11.249 5.582 4.039 1.00 15.35 417 HIS A N 1
ATOM 506 C CA . HIS A 1 75 ? 9.908 5.040 4.174 1.00 16.94 417 HIS A CA 1
ATOM 507 C C . HIS A 1 75 ? 9.173 5.682 5.349 1.00 16.14 417 HIS A C 1
ATOM 508 O O . HIS A 1 75 ? 9.786 6.187 6.293 1.00 17.77 417 HIS A O 1
ATOM 515 N N . ARG A 1 76 ? 7.845 5.642 5.282 1.00 17.50 418 ARG A N 1
ATOM 516 C CA . ARG A 1 76 ? 6.992 5.883 6.432 1.00 20.71 418 ARG A CA 1
ATOM 517 C C . ARG A 1 76 ? 7.071 4.656 7.322 1.00 18.82 418 ARG A C 1
ATOM 518 O O . ARG A 1 76 ? 7.061 3.529 6.825 1.00 20.92 418 ARG A O 1
ATOM 526 N N . MET A 1 77 ? 7.130 4.852 8.637 1.00 17.21 419 MET A N 1
ATOM 527 C CA . MET A 1 77 ? 7.094 3.713 9.542 1.00 17.27 419 MET A CA 1
ATOM 528 C C . MET A 1 77 ? 6.271 3.978 10.793 1.00 21.51 419 MET A C 1
ATOM 529 O O . MET A 1 77 ? 5.992 5.125 11.140 1.00 21.55 419 MET A O 1
ATOM 534 N N . LYS A 1 78 ? 5.912 2.892 11.471 1.00 18.56 420 LYS A N 1
ATOM 535 C CA . LYS A 1 78 ? 5.076 2.953 12.662 1.00 17.21 420 LYS A CA 1
ATOM 536 C C . LYS A 1 78 ? 5.657 2.062 13.753 1.00 20.50 420 LYS A C 1
ATOM 537 O O . LYS A 1 78 ? 6.038 0.919 13.495 1.00 19.68 420 LYS A O 1
ATOM 543 N N . ASP A 1 79 ? 5.733 2.587 14.973 1.00 16.04 421 ASP A N 1
ATOM 544 C CA . ASP A 1 79 ? 6.081 1.774 16.129 1.00 17.26 421 ASP A CA 1
ATOM 545 C C . ASP A 1 79 ? 4.840 0.975 16.508 1.00 22.24 421 ASP A C 1
ATOM 546 O O . ASP A 1 79 ? 3.779 1.547 16.764 1.00 22.21 421 ASP A O 1
ATOM 551 N N . LYS A 1 80 ? 4.955 -0.350 16.519 1.00 16.72 422 LYS A N 1
ATOM 552 C CA . LYS A 1 80 ? 3.798 -1.202 16.762 1.00 19.26 422 LYS A CA 1
ATOM 553 C C . LYS A 1 80 ? 3.145 -0.986 18.132 1.00 27.93 422 LYS A C 1
ATOM 554 O O . LYS A 1 80 ? 1.923 -1.059 18.252 1.00 34.81 422 LYS A O 1
ATOM 560 N N . GLN A 1 81 ? 3.952 -0.701 19.151 1.00 26.21 423 GLN A N 1
ATOM 561 C CA . GLN A 1 81 ? 3.442 -0.512 20.513 1.00 24.43 423 GLN A CA 1
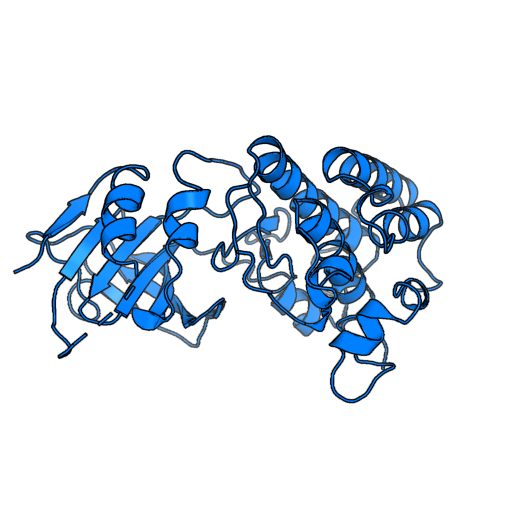ATOM 562 C C . GLN A 1 81 ? 2.796 0.863 20.718 1.00 21.63 423 GLN A C 1
ATOM 563 O O . GLN A 1 81 ? 1.665 0.962 21.214 1.00 27.12 423 GLN A O 1
ATOM 569 N N . THR A 1 82 ? 3.515 1.914 20.341 1.00 19.72 424 THR A N 1
ATOM 570 C CA . THR A 1 82 ? 3.076 3.280 20.629 1.00 21.54 424 THR A CA 1
ATOM 571 C C . THR A 1 82 ? 2.162 3.831 19.535 1.00 24.24 424 THR A C 1
ATOM 572 O O . THR A 1 82 ? 1.422 4.795 19.754 1.00 24.48 424 THR A O 1
ATOM 576 N N . GLY A 1 83 ? 2.234 3.225 18.352 1.00 20.61 425 GLY A N 1
ATOM 577 C CA . GLY A 1 83 ? 1.483 3.690 17.196 1.00 20.33 425 GLY A CA 1
ATOM 578 C C . GLY A 1 83 ? 2.073 4.917 16.528 1.00 18.80 425 GLY A C 1
ATOM 579 O O . GLY A 1 83 ? 1.519 5.427 15.548 1.00 21.63 425 GLY A O 1
ATOM 580 N N . PHE A 1 84 ? 3.203 5.388 17.053 1.00 18.74 426 PHE A N 1
ATOM 581 C CA . PHE A 1 84 ? 3.839 6.603 16.569 1.00 19.80 426 PHE A CA 1
ATOM 582 C C . PHE A 1 84 ? 4.333 6.435 15.138 1.00 19.96 426 PHE A C 1
ATOM 583 O O . PHE A 1 84 ? 4.962 5.433 14.807 1.00 18.68 426 PHE A O 1
ATOM 591 N N . GLN A 1 85 ? 4.033 7.420 14.299 1.00 18.68 427 GLN A N 1
ATOM 592 C CA . GLN A 1 85 ? 4.459 7.416 12.912 1.00 16.57 427 GLN A CA 1
ATOM 593 C C . GLN A 1 85 ? 5.628 8.376 12.710 1.00 17.60 427 GLN A C 1
ATOM 594 O O . GLN A 1 85 ? 5.596 9.521 13.167 1.00 20.79 427 GLN A O 1
ATOM 600 N N . CYS A 1 86 ? 6.666 7.905 12.032 1.00 15.79 428 CYS A N 1
ATOM 601 C CA . CYS A 1 86 ? 7.792 8.767 11.677 1.00 15.58 428 CYS A CA 1
ATOM 602 C C . CYS A 1 86 ? 8.387 8.322 10.354 1.00 16.38 428 CYS A C 1
ATOM 603 O O . CYS A 1 86 ? 7.781 7.516 9.651 1.00 19.28 428 CYS A O 1
ATOM 606 N N . ALA A 1 87 ? 9.557 8.853 10.002 1.00 13.56 429 ALA A N 1
ATOM 607 C CA . ALA A 1 87 ? 10.229 8.426 8.776 1.00 14.75 429 ALA A CA 1
ATOM 608 C C . ALA A 1 87 ? 11.433 7.554 9.119 1.00 14.49 429 ALA A C 1
ATOM 609 O O . ALA A 1 87 ? 12.000 7.676 10.199 1.00 15.74 429 ALA A O 1
ATOM 611 N N . VAL A 1 88 ? 11.815 6.675 8.197 1.00 14.45 430 VAL A N 1
ATOM 612 C CA . VAL A 1 88 ? 13.027 5.881 8.371 1.00 13.45 430 VAL A CA 1
ATOM 613 C C . VAL A 1 88 ? 13.800 5.801 7.064 1.00 14.70 430 VAL A C 1
ATOM 614 O O . VAL A 1 88 ? 13.203 5.614 6.000 1.00 15.86 430 VAL A O 1
ATOM 618 N N . LYS A 1 89 ? 15.120 5.986 7.133 1.00 13.20 431 LYS A N 1
ATOM 619 C CA . LYS A 1 89 ? 15.987 5.676 5.997 1.00 13.18 431 LYS A CA 1
ATOM 620 C C . LYS A 1 89 ? 16.764 4.410 6.327 1.00 14.05 431 LYS A C 1
ATOM 621 O O . LYS A 1 89 ? 17.397 4.313 7.387 1.00 14.71 431 LYS A O 1
ATOM 627 N N . LYS A 1 90 ? 16.703 3.431 5.433 1.00 14.81 432 LYS A N 1
ATOM 628 C CA . LYS A 1 90 ? 17.428 2.178 5.621 1.00 15.14 432 LYS A CA 1
ATOM 629 C C . LYS A 1 90 ? 18.693 2.171 4.776 1.00 16.11 432 LYS A C 1
ATOM 630 O O . LYS A 1 90 ? 18.643 2.358 3.558 1.00 17.72 432 LYS A O 1
ATOM 636 N N . VAL A 1 91 ? 19.825 1.952 5.432 1.00 14.70 433 VAL A N 1
ATOM 637 C CA . VAL A 1 91 ? 21.116 2.062 4.766 1.00 14.69 433 VAL A CA 1
ATOM 638 C C . VAL A 1 91 ? 21.927 0.808 5.022 1.00 15.71 433 VAL A C 1
ATOM 639 O O . VAL A 1 91 ? 22.037 0.361 6.166 1.00 16.05 433 VAL A O 1
ATOM 643 N N . ARG A 1 92 ? 22.478 0.224 3.958 1.00 14.44 434 ARG A N 1
ATOM 644 C CA . ARG A 1 92 ? 23.381 -0.898 4.148 1.00 13.68 434 ARG A CA 1
ATOM 645 C C . ARG A 1 92 ? 24.585 -0.428 4.957 1.00 18.24 434 ARG A C 1
ATOM 646 O O . ARG A 1 92 ? 25.083 0.681 4.767 1.00 17.49 434 ARG A O 1
ATOM 654 N N . LEU A 1 93 ? 25.044 -1.288 5.858 1.00 15.76 435 LEU A N 1
ATOM 655 C CA . LEU A 1 93 ? 26.131 -0.944 6.761 1.00 18.73 435 LEU A CA 1
ATOM 656 C C . LEU A 1 93 ? 27.395 -0.524 6.021 1.00 19.21 435 LEU A C 1
ATOM 657 O O . LEU A 1 93 ? 28.119 0.360 6.476 1.00 24.61 435 LEU A O 1
ATOM 662 N N . GLU A 1 94 ? 27.663 -1.119 4.864 1.00 22.15 436 GLU A N 1
ATOM 663 C CA . GLU A 1 94 ? 28.916 -0.784 4.199 1.00 25.42 436 GLU A CA 1
ATOM 664 C C . GLU A 1 94 ? 28.902 0.586 3.512 1.00 23.91 436 GLU A C 1
ATOM 665 O O . GLU A 1 94 ? 29.955 1.114 3.170 1.00 27.72 436 GLU A O 1
ATOM 671 N N . VAL A 1 95 ? 27.718 1.178 3.352 1.00 20.67 437 VAL A N 1
ATOM 672 C CA . VAL A 1 95 ? 27.623 2.523 2.772 1.00 21.82 437 VAL A CA 1
ATOM 673 C C . VAL A 1 95 ? 27.253 3.591 3.793 1.00 24.09 437 VAL A C 1
ATOM 674 O O . VAL A 1 95 ? 27.273 4.781 3.480 1.00 27.89 437 VAL A O 1
ATOM 678 N N . PHE A 1 96 ? 26.909 3.160 5.001 1.00 21.37 438 PHE A N 1
ATOM 679 C CA . PHE A 1 96 ? 26.568 4.070 6.086 1.00 19.96 438 PHE A CA 1
ATOM 680 C C . PHE A 1 96 ? 27.733 5.020 6.341 1.00 24.20 438 PHE A C 1
ATOM 681 O O . PHE A 1 96 ? 28.881 4.589 6.438 1.00 26.79 438 PHE A O 1
ATOM 689 N N . ARG A 1 97 ? 27.447 6.314 6.407 1.00 22.65 439 ARG A N 1
ATOM 690 C CA . ARG A 1 97 ? 28.464 7.279 6.803 1.00 22.22 439 ARG A CA 1
ATOM 691 C C . ARG A 1 97 ? 28.163 7.744 8.211 1.00 20.34 439 ARG A C 1
ATOM 692 O O . ARG A 1 97 ? 27.078 8.272 8.508 1.00 19.24 439 ARG A O 1
ATOM 700 N N . VAL A 1 98 ? 29.134 7.541 9.088 1.00 22.67 440 VAL A N 1
ATOM 701 C CA . VAL A 1 98 ? 28.957 7.859 10.492 1.00 22.78 440 VAL A CA 1
ATOM 702 C C . VAL A 1 98 ? 28.574 9.321 10.702 1.00 23.24 440 VAL A C 1
ATOM 703 O O . VAL A 1 98 ? 27.815 9.636 11.609 1.00 21.72 440 VAL A O 1
ATOM 707 N N . GLU A 1 99 ? 29.068 10.207 9.837 1.00 23.67 441 GLU A N 1
ATOM 708 C CA . GLU A 1 99 ? 28.800 11.633 9.991 1.00 25.07 441 GLU A CA 1
ATOM 709 C C . GLU A 1 99 ? 27.331 11.946 10.074 1.00 18.20 441 GLU A C 1
ATOM 710 O O . GLU A 1 99 ? 26.955 12.909 10.711 1.00 21.64 441 GLU A O 1
ATOM 716 N N . GLU A 1 100 ? 26.493 11.136 9.422 1.00 14.66 442 GLU A N 1
ATOM 717 C CA . GLU A 1 100 ? 25.062 11.335 9.504 1.00 14.47 442 GLU A CA 1
ATOM 718 C C . GLU A 1 100 ? 24.537 11.337 10.955 1.00 21.51 442 GLU A C 1
ATOM 719 O O . GLU A 1 100 ? 23.601 12.055 11.273 1.00 20.73 442 GLU A O 1
ATOM 725 N N . LEU A 1 101 ? 25.165 10.552 11.826 1.00 21.54 443 LEU A N 1
ATOM 726 C CA . LEU A 1 101 ? 24.726 10.425 13.214 1.00 24.05 443 LEU A CA 1
ATOM 727 C C . LEU A 1 101 ? 25.646 11.141 14.204 1.00 22.12 443 LEU A C 1
ATOM 728 O O . LEU A 1 101 ? 25.463 11.029 15.409 1.00 23.13 443 LEU A 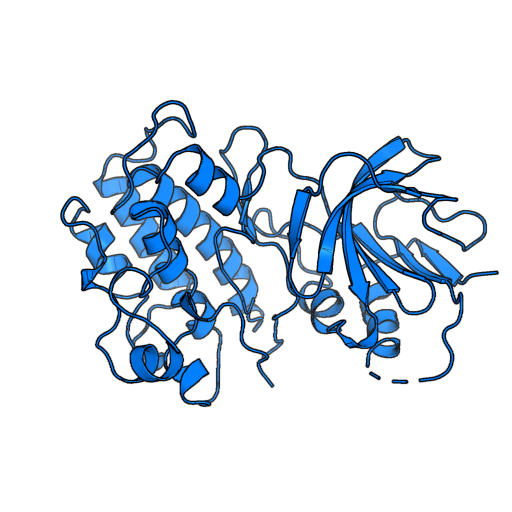O 1
ATOM 733 N N . VAL A 1 102 ? 26.651 11.845 13.696 1.00 17.04 444 VAL A N 1
ATOM 734 C CA . VAL A 1 102 ? 27.566 12.604 14.551 1.00 19.86 444 VAL A CA 1
ATOM 735 C C . VAL A 1 102 ? 27.388 14.109 14.346 1.00 24.02 444 VAL A C 1
ATOM 736 O O . VAL A 1 102 ? 27.326 14.871 15.313 1.00 22.99 444 VAL A O 1
ATOM 740 N N . ALA A 1 103 ? 27.288 14.526 13.084 1.00 22.98 445 ALA A N 1
ATOM 741 C CA . ALA A 1 103 ? 27.298 15.947 12.728 1.00 26.17 445 ALA A CA 1
ATOM 742 C C . ALA A 1 103 ? 26.264 16.788 13.476 1.00 25.88 445 ALA A C 1
ATOM 743 O O . ALA A 1 103 ? 26.551 17.914 13.883 1.00 24.67 445 ALA A O 1
ATOM 745 N N . CYS A 1 104 ? 25.073 16.242 13.684 1.00 21.55 446 CYS A N 1
ATOM 746 C CA . CYS A 1 104 ? 24.024 17.024 14.338 1.00 22.15 446 CYS A CA 1
ATOM 747 C C . CYS A 1 104 ? 23.791 16.682 15.807 1.00 21.94 446 CYS A C 1
ATOM 748 O O . CYS A 1 104 ? 22.806 17.115 16.391 1.00 21.85 446 CYS A O 1
ATOM 751 N N . ALA A 1 105 ? 24.687 15.909 16.410 1.00 20.62 447 ALA A N 1
ATOM 752 C CA . ALA A 1 105 ? 24.520 15.551 17.817 1.00 23.34 447 ALA A CA 1
ATOM 753 C C . ALA A 1 105 ? 24.630 16.780 18.725 1.00 22.32 447 ALA A C 1
ATOM 754 O O . ALA A 1 105 ? 25.700 17.372 18.857 1.00 27.37 447 ALA A O 1
ATOM 756 N N . GLY A 1 106 ? 23.517 17.160 19.344 1.00 26.95 448 GLY A N 1
ATOM 757 C CA . GLY A 1 106 ? 23.493 18.327 20.213 1.00 23.54 448 GLY A CA 1
ATOM 758 C C . GLY A 1 106 ? 23.014 19.592 19.523 1.00 27.70 448 GLY A C 1
ATOM 759 O O . GLY A 1 106 ? 22.943 20.651 20.147 1.00 29.32 448 GLY A O 1
ATOM 760 N N . LEU A 1 107 ? 22.694 19.485 18.236 1.00 19.62 449 LEU A N 1
ATOM 761 C CA . LEU A 1 107 ? 22.147 20.613 17.481 1.00 18.91 449 LEU A CA 1
ATOM 762 C C . LEU A 1 107 ? 20.627 20.582 17.497 1.00 22.39 449 LEU A C 1
ATOM 763 O O . LEU A 1 107 ? 20.019 19.507 17.481 1.00 22.76 449 LEU A O 1
ATOM 768 N N . SER A 1 108 ? 20.025 21.769 17.523 1.00 15.64 450 SER A N 1
ATOM 769 C CA . SER A 1 108 ? 18.574 21.917 17.460 1.00 17.95 450 SER A CA 1
ATOM 770 C C . SER A 1 108 ? 18.207 23.224 16.765 1.00 17.92 450 SER A C 1
ATOM 771 O O . SER A 1 108 ? 18.563 24.309 17.240 1.00 19.70 450 SER A O 1
ATOM 774 N N . SER A 1 109 ? 17.497 23.125 15.638 1.00 13.15 451 SER A N 1
ATOM 775 C CA . SER A 1 109 ? 17.040 24.307 14.902 1.00 13.00 451 SER A CA 1
ATOM 776 C C . SER A 1 109 ? 15.727 24.027 14.195 1.00 13.86 451 SER A C 1
ATOM 777 O O . SER A 1 109 ? 15.535 22.938 13.668 1.00 12.34 451 SER A O 1
ATOM 780 N N . PRO A 1 110 ? 14.819 25.015 14.148 1.00 13.12 452 PRO A N 1
ATOM 781 C CA . PRO A 1 110 ? 13.605 24.820 13.349 1.00 15.30 452 PRO A CA 1
ATOM 782 C C . PRO A 1 110 ? 13.923 24.549 11.875 1.00 15.64 452 PRO A C 1
ATOM 783 O O . PRO A 1 110 ? 13.082 24.008 11.146 1.00 15.42 452 PRO A O 1
ATOM 787 N N . ARG A 1 111 ? 15.138 24.884 11.442 1.00 12.43 453 ARG A N 1
ATOM 788 C CA A ARG A 1 111 ? 15.524 24.695 10.048 0.60 12.52 453 ARG A CA 1
ATOM 789 C CA B ARG A 1 111 ? 15.525 24.692 10.048 0.40 12.14 453 ARG A CA 1
ATOM 790 C C . ARG A 1 111 ? 16.257 23.375 9.816 1.00 8.90 453 ARG A C 1
ATOM 791 O O . ARG A 1 111 ? 16.809 23.146 8.728 1.00 12.03 453 ARG A O 1
ATOM 806 N N . ILE A 1 112 ? 16.272 22.508 10.831 1.00 10.99 454 ILE A N 1
ATOM 807 C CA . ILE A 1 112 ? 16.887 21.177 10.689 1.00 10.99 454 ILE A CA 1
ATOM 808 C C . ILE A 1 112 ? 15.921 20.123 11.215 1.00 9.78 454 ILE A C 1
ATOM 809 O O . ILE A 1 112 ? 15.484 20.190 12.363 1.00 13.14 454 ILE A O 1
ATOM 814 N N . VAL A 1 113 ? 15.566 19.159 10.369 1.00 11.53 455 VAL A N 1
ATOM 815 C CA . VAL A 1 113 ? 14.612 18.135 10.789 1.00 11.51 455 VAL A CA 1
ATOM 816 C C . VAL A 1 113 ? 15.268 17.247 11.827 1.00 11.15 455 VAL A C 1
ATOM 817 O O . VAL A 1 113 ? 16.355 16.714 11.593 1.00 13.89 455 VAL A O 1
ATOM 821 N N . PRO A 1 114 ? 14.623 17.089 12.988 1.00 11.13 456 PRO A N 1
ATOM 822 C CA . PRO A 1 114 ? 15.283 16.323 14.056 1.00 15.08 456 PRO A CA 1
ATOM 823 C C . PRO A 1 114 ? 15.341 14.806 13.808 1.00 12.38 456 PRO A C 1
ATOM 824 O O . PRO A 1 114 ? 14.384 14.199 13.315 1.00 15.80 456 PRO A O 1
ATOM 828 N N . LEU A 1 115 ? 16.471 14.204 14.171 1.00 13.93 457 LEU A N 1
ATOM 829 C CA . LEU A 1 115 ? 16.563 12.743 14.206 1.00 13.18 457 LEU A CA 1
ATOM 830 C C . LEU A 1 115 ? 15.883 12.185 15.443 1.00 14.57 457 LEU A C 1
ATOM 831 O O . LEU A 1 115 ? 15.903 12.802 16.514 1.00 14.44 457 LEU A O 1
ATOM 836 N N . TYR A 1 116 ? 15.295 11.004 15.291 1.00 15.46 458 TYR A N 1
ATOM 837 C CA . TYR A 1 116 ? 14.652 10.320 16.408 1.00 17.10 458 TYR A CA 1
ATOM 838 C C . TYR A 1 116 ? 15.473 9.138 16.924 1.00 16.43 458 TYR A C 1
ATOM 839 O O . TYR A 1 116 ? 15.118 8.524 17.937 1.00 17.87 458 TYR A O 1
ATOM 848 N N . GLY A 1 117 ? 16.558 8.810 16.226 1.00 18.55 459 GLY A N 1
ATOM 849 C CA . GLY A 1 117 ? 17.458 7.764 16.683 1.00 18.75 459 GLY A CA 1
ATOM 850 C C . GLY A 1 117 ? 17.953 6.922 15.530 1.00 16.50 459 GLY A C 1
ATOM 851 O O . GLY A 1 117 ? 17.699 7.243 14.373 1.00 15.70 459 GLY A O 1
ATOM 852 N N . ALA A 1 118 ? 18.662 5.844 15.843 1.00 12.44 460 ALA A N 1
ATOM 853 C CA . ALA A 1 118 ? 19.114 4.931 14.805 1.00 12.59 460 ALA A CA 1
ATOM 854 C C . ALA A 1 118 ? 19.348 3.575 15.421 1.00 13.59 460 ALA A C 1
ATOM 855 O O . ALA A 1 118 ? 19.826 3.476 16.554 1.00 14.03 460 ALA A O 1
ATOM 857 N N . VAL A 1 119 ? 18.996 2.528 14.679 1.00 14.55 461 VAL A N 1
ATOM 858 C CA . VAL A 1 119 ? 19.152 1.176 15.184 1.00 13.40 461 VAL A CA 1
ATOM 859 C C . VAL A 1 119 ? 19.703 0.297 14.087 1.00 14.71 461 VAL A C 1
ATOM 860 O O . VAL A 1 119 ? 19.160 0.260 12.982 1.00 15.66 461 VAL A O 1
ATOM 864 N N . ARG A 1 120 ? 20.794 -0.393 14.397 1.00 12.83 462 ARG A N 1
ATOM 865 C CA . ARG A 1 120 ? 21.374 -1.368 13.494 1.00 15.72 462 ARG A CA 1
ATOM 866 C C . ARG A 1 120 ? 20.713 -2.724 13.687 1.00 15.83 462 ARG A C 1
ATOM 867 O O . ARG A 1 120 ? 20.387 -3.112 14.809 1.00 16.19 462 ARG A O 1
ATOM 875 N N . GLU A 1 121 ? 20.507 -3.432 12.584 1.00 13.76 463 GLU A N 1
ATOM 876 C CA . GLU A 1 121 ? 19.977 -4.781 12.621 1.00 16.76 463 GLU A CA 1
ATOM 877 C C . GLU A 1 121 ? 20.772 -5.561 11.593 1.00 18.11 463 GLU A C 1
ATOM 878 O O . GLU A 1 121 ? 20.478 -5.503 10.397 1.00 18.94 463 GLU A O 1
ATOM 884 N N . GLY A 1 122 ? 21.804 -6.263 12.055 1.00 17.84 464 GLY A N 1
ATOM 885 C CA . GLY A 1 122 ? 22.687 -6.970 11.144 1.00 21.47 464 GLY A CA 1
ATOM 886 C C . GLY A 1 122 ? 23.374 -5.985 10.213 1.00 20.71 464 GLY A C 1
ATOM 887 O O . GLY A 1 122 ? 23.941 -5.001 10.673 1.00 19.56 464 GLY A O 1
ATOM 888 N N . PRO A 1 123 ? 23.332 -6.240 8.897 1.00 19.43 465 PRO A N 1
ATOM 889 C CA . PRO A 1 123 ? 24.059 -5.366 7.970 1.00 18.32 465 PRO A CA 1
ATOM 890 C C . PRO A 1 123 ? 23.245 -4.143 7.520 1.00 19.76 465 PRO A C 1
ATOM 891 O O . PRO A 1 123 ? 23.540 -3.563 6.473 1.00 20.61 465 PRO A O 1
ATOM 895 N N . TRP A 1 124 ? 22.245 -3.752 8.304 1.00 15.76 466 TRP A N 1
ATOM 896 C CA . TRP A 1 124 ? 21.409 -2.601 7.965 1.00 16.64 466 TRP A CA 1
ATOM 897 C C . TRP A 1 124 ? 21.400 -1.600 9.111 1.00 13.91 466 TRP A C 1
ATOM 898 O O . TRP A 1 124 ? 21.307 -1.993 10.270 1.00 15.58 466 TRP A O 1
ATOM 909 N N . VAL A 1 125 ? 21.524 -0.316 8.779 1.00 14.19 467 VAL A N 1
ATOM 910 C CA . VAL A 1 125 ? 21.316 0.761 9.743 1.00 13.09 467 VAL A CA 1
ATOM 911 C C . VAL A 1 125 ? 20.009 1.462 9.398 1.00 13.52 467 VAL A C 1
ATOM 912 O O . VAL A 1 125 ? 19.816 1.916 8.265 1.00 15.52 467 VAL A O 1
ATOM 916 N N . ASN A 1 126 ? 19.112 1.529 10.379 1.00 12.87 468 ASN A N 1
ATOM 917 C CA . ASN A 1 126 ? 17.837 2.203 10.230 1.00 11.90 468 ASN A CA 1
ATOM 918 C C . ASN A 1 126 ? 17.894 3.527 10.966 1.00 11.93 468 ASN A C 1
ATOM 919 O O . ASN A 1 126 ? 18.063 3.564 12.195 1.00 14.61 468 ASN A O 1
ATOM 924 N N . ILE A 1 127 ? 17.783 4.617 10.212 1.00 11.12 469 ILE A N 1
ATOM 925 C CA . ILE A 1 127 ? 17.872 5.948 10.798 1.00 11.45 469 ILE A CA 1
ATOM 926 C C . ILE A 1 127 ? 16.479 6.567 10.874 1.00 12.49 469 ILE A C 1
ATOM 927 O O . ILE A 1 127 ? 15.778 6.649 9.857 1.00 12.71 469 ILE A O 1
ATOM 932 N N . PHE A 1 128 ? 16.068 6.971 12.077 1.00 12.02 470 PHE A N 1
ATOM 933 C CA . PHE A 1 128 ? 14.694 7.436 12.295 1.00 12.32 470 PHE A CA 1
ATOM 934 C C . PHE A 1 128 ? 14.627 8.947 12.386 1.00 17.36 470 PHE A C 1
ATOM 935 O O . PHE A 1 128 ? 15.522 9.574 12.942 1.00 15.20 470 PHE A O 1
ATOM 943 N N . MET A 1 129 ? 13.566 9.537 11.835 1.00 13.41 471 MET A N 1
ATOM 944 C CA . MET A 1 129 ? 13.479 10.993 11.743 1.00 12.64 471 MET A CA 1
ATOM 945 C C . MET A 1 129 ? 12.028 11.466 11.807 1.00 13.31 471 MET A C 1
ATOM 946 O O . MET A 1 129 ? 11.117 10.715 11.463 1.00 13.39 471 MET A O 1
ATOM 951 N N . GLU A 1 130 ? 11.809 12.708 12.247 1.00 12.75 472 GLU A N 1
ATOM 952 C CA . GLU A 1 130 ? 10.467 13.286 12.212 1.00 16.50 472 GLU A CA 1
ATOM 953 C C . GLU A 1 130 ? 9.865 13.204 10.808 1.00 13.82 472 GLU A C 1
ATOM 954 O O . GLU A 1 130 ? 10.549 13.490 9.820 1.00 15.10 472 GLU A O 1
ATOM 960 N N . LEU A 1 131 ? 8.602 12.792 10.742 1.00 17.36 473 LEU A N 1
ATOM 961 C CA . LEU A 1 131 ? 7.834 12.738 9.500 1.00 17.77 473 LEU A CA 1
ATOM 962 C C . LEU A 1 131 ? 7.183 14.091 9.223 1.00 20.91 473 LEU A C 1
ATOM 963 O O . LEU A 1 131 ? 6.430 14.608 10.057 1.00 21.70 473 LEU A O 1
ATOM 968 N N . LEU A 1 132 ? 7.459 14.658 8.053 1.00 19.62 474 LEU A N 1
ATOM 969 C CA . LEU A 1 132 ? 6.858 15.934 7.666 1.00 17.65 474 LEU A CA 1
ATOM 970 C C . LEU A 1 132 ? 5.901 15.711 6.502 1.00 21.91 474 LEU A C 1
ATOM 971 O O . LEU A 1 132 ? 6.309 15.276 5.426 1.00 21.86 474 LEU A O 1
ATOM 976 N N . GLU A 1 133 ? 4.620 15.990 6.733 1.00 24.13 475 GLU A N 1
ATOM 977 C CA . GLU A 1 133 ? 3.571 15.601 5.799 1.00 24.63 475 GLU A CA 1
ATOM 978 C C . GLU A 1 133 ? 3.528 16.506 4.578 1.00 20.85 475 GLU A C 1
ATOM 979 O O . GLU A 1 133 ? 2.886 16.188 3.577 1.00 26.79 475 GLU A O 1
ATOM 985 N N . GLY A 1 134 ? 4.214 17.637 4.662 1.00 19.61 476 GLY A N 1
ATOM 986 C CA . GLY A 1 134 ? 4.281 18.544 3.536 1.00 20.33 476 GLY A CA 1
ATOM 987 C C . GLY A 1 134 ? 5.093 17.992 2.383 1.00 20.97 476 GLY A C 1
ATOM 988 O O . GLY A 1 134 ? 5.005 18.495 1.274 1.00 20.65 476 GLY A O 1
ATOM 989 N N . GLY A 1 135 ? 5.905 16.973 2.647 1.00 18.90 477 GLY A N 1
ATOM 990 C CA . GLY A 1 135 ? 6.733 16.384 1.609 1.00 18.23 477 GLY A CA 1
ATOM 991 C C . GLY A 1 135 ? 7.990 17.189 1.351 1.00 15.78 477 GLY A C 1
ATOM 992 O O . GLY A 1 135 ? 8.286 18.157 2.062 1.00 18.16 477 GLY A O 1
ATOM 993 N N . SER A 1 136 ? 8.760 16.790 0.349 1.00 14.71 478 SER A N 1
ATOM 994 C CA . SER A 1 136 ? 9.985 17.519 0.061 1.00 13.32 478 SER A CA 1
ATOM 995 C C . SER A 1 136 ? 9.751 18.642 -0.937 1.00 15.59 478 SER A C 1
ATOM 996 O O . SER A 1 136 ? 8.781 18.636 -1.678 1.00 16.67 478 SER A O 1
ATOM 999 N N . LEU A 1 137 ? 10.672 19.597 -0.942 1.00 13.26 479 LEU A N 1
ATOM 1000 C CA . LEU A 1 137 ? 10.666 20.683 -1.916 1.00 13.13 479 LEU A CA 1
ATOM 1001 C C . LEU A 1 137 ? 10.784 20.120 -3.343 1.00 12.45 479 LEU A C 1
ATOM 1002 O O . LEU A 1 137 ? 10.182 20.647 -4.280 1.00 14.61 479 LEU A O 1
ATOM 1007 N N . GLY A 1 138 ? 11.554 19.049 -3.494 1.00 13.31 480 GLY A N 1
ATOM 1008 C CA . GLY A 1 138 ? 11.686 18.359 -4.764 1.00 16.17 480 GLY A CA 1
ATOM 1009 C C . GLY A 1 138 ? 10.341 17.856 -5.249 1.00 13.61 480 GLY A C 1
ATOM 1010 O O . GLY A 1 138 ? 10.002 17.999 -6.418 1.00 15.47 480 GLY A O 1
ATOM 1011 N N . GLN A 1 139 ? 9.570 17.271 -4.336 1.00 14.27 481 GLN A N 1
ATOM 1012 C CA . GLN A 1 139 ? 8.241 16.783 -4.679 1.00 16.16 481 GLN A CA 1
ATOM 1013 C C . GLN A 1 139 ? 7.315 17.942 -5.074 1.00 14.60 481 GLN A C 1
ATOM 1014 O O . GLN A 1 139 ? 6.492 17.816 -5.985 1.00 18.16 481 GLN A O 1
ATOM 1020 N N . LEU A 1 140 ? 7.470 19.086 -4.408 1.00 13.79 482 LEU A N 1
ATOM 1021 C CA . LEU A 1 140 ? 6.633 20.242 -4.718 1.00 14.74 482 LEU A CA 1
ATOM 1022 C C . LEU A 1 140 ? 6.933 20.760 -6.118 1.00 16.67 482 LEU A C 1
ATOM 1023 O O . LEU A 1 140 ? 6.006 21.105 -6.864 1.00 15.41 482 LEU A O 1
ATOM 1028 N N . ILE A 1 141 ? 8.221 20.818 -6.468 1.00 15.83 483 ILE A N 1
ATOM 1029 C CA . ILE A 1 141 ? 8.611 21.286 -7.800 1.00 15.16 483 ILE A CA 1
ATOM 1030 C C . ILE A 1 141 ? 8.020 20.390 -8.875 1.00 17.17 483 ILE A C 1
ATOM 1031 O O . ILE A 1 141 ? 7.504 20.880 -9.879 1.00 18.21 483 ILE A O 1
ATOM 1036 N N . LYS A 1 142 ? 8.095 19.080 -8.663 1.00 17.26 484 LYS A N 1
ATOM 1037 C CA . LYS A 1 142 ? 7.536 18.128 -9.622 1.00 18.36 484 LYS A CA 1
ATOM 1038 C C . LYS A 1 142 ? 6.036 18.339 -9.787 1.00 22.94 484 LYS A C 1
ATOM 1039 O O . LYS A 1 142 ? 5.523 18.371 -10.910 1.00 23.74 484 LYS A O 1
ATOM 1045 N N . GLN A 1 143 ? 5.343 18.506 -8.666 1.00 18.31 485 GLN A N 1
ATOM 1046 C CA . GLN A 1 143 ? 3.898 18.691 -8.678 1.00 19.57 485 GLN A CA 1
ATOM 1047 C C . GLN A 1 143 ? 3.484 19.975 -9.398 1.00 21.38 485 GLN A C 1
ATOM 1048 O O . GLN A 1 143 ? 2.516 19.988 -10.172 1.00 20.38 485 GLN A O 1
ATOM 1054 N N . MET A 1 144 ? 4.228 21.048 -9.147 1.00 19.23 486 MET A N 1
ATOM 1055 C CA . MET A 1 144 ? 3.830 22.386 -9.568 1.00 21.25 486 MET A CA 1
ATOM 1056 C C . MET A 1 144 ? 4.506 22.831 -10.859 1.00 16.17 486 MET A C 1
ATOM 1057 O O . MET A 1 144 ? 4.194 23.901 -11.376 1.00 17.84 486 MET A O 1
ATOM 1062 N N . GLY A 1 145 ? 5.424 22.009 -11.369 1.00 17.73 487 GLY A N 1
ATOM 1063 C CA . GLY A 1 145 ? 6.187 22.344 -12.564 1.00 17.20 487 GLY A CA 1
ATOM 1064 C C . GLY A 1 145 ? 7.405 23.166 -12.184 1.00 17.35 487 GLY A C 1
ATOM 1065 O O . GLY A 1 145 ? 8.553 22.746 -12.370 1.00 16.80 487 GLY A O 1
ATOM 1066 N N . CYS A 1 146 ? 7.134 24.348 -11.649 1.00 14.22 488 CYS A N 1
ATOM 1067 C CA . CYS A 1 146 ? 8.154 25.155 -10.999 1.00 11.95 488 CYS A CA 1
ATOM 1068 C C . CYS A 1 146 ? 7.482 26.134 -10.034 1.00 13.87 488 CYS A C 1
ATOM 1069 O O . CYS A 1 146 ? 6.263 26.248 -10.019 1.00 17.23 488 CYS A O 1
ATOM 1072 N N . LEU A 1 147 ? 8.279 26.834 -9.235 1.00 12.48 489 LEU A N 1
ATOM 1073 C CA . LEU A 1 147 ? 7.746 27.724 -8.206 1.00 11.65 489 LEU A CA 1
ATOM 1074 C C . LEU A 1 147 ? 7.919 29.184 -8.577 1.00 11.69 489 LEU A C 1
ATOM 1075 O O . LEU A 1 147 ? 8.918 29.565 -9.190 1.00 14.72 489 LEU A O 1
ATOM 1080 N N . PRO A 1 148 ? 6.953 30.023 -8.185 1.00 12.89 490 PRO A N 1
ATOM 1081 C CA . PRO A 1 148 ? 7.116 31.453 -8.438 1.00 12.48 490 PRO A CA 1
ATOM 1082 C C . PRO A 1 148 ? 8.284 32.035 -7.644 1.00 13.44 490 PRO A C 1
ATOM 1083 O O . PRO A 1 148 ? 8.689 31.486 -6.610 1.00 13.60 490 PRO A O 1
ATOM 1087 N N . GLU A 1 149 ? 8.794 33.158 -8.134 1.00 11.72 491 GLU A N 1
ATOM 1088 C CA . GLU A 1 149 ? 9.973 33.803 -7.590 1.00 9.30 491 GLU A CA 1
ATOM 1089 C C . GLU A 1 149 ? 9.868 34.063 -6.084 1.00 11.93 491 GLU A C 1
ATOM 1090 O O . GLU A 1 149 ? 10.836 33.859 -5.334 1.00 12.01 491 GLU A O 1
ATOM 1096 N N . ASP A 1 150 ? 8.705 34.515 -5.632 1.00 12.09 492 ASP A N 1
ATOM 1097 C CA . ASP A 1 150 ? 8.588 34.858 -4.227 1.00 11.50 492 ASP A CA 1
ATOM 1098 C C . ASP A 1 150 ? 8.685 33.616 -3.344 1.00 10.23 492 ASP A C 1
ATOM 1099 O O . ASP A 1 150 ? 9.368 33.641 -2.323 1.00 11.58 492 ASP A O 1
ATOM 1104 N N . ARG A 1 151 ? 8.020 32.530 -3.736 1.00 10.39 493 ARG A N 1
ATOM 1105 C CA . ARG A 1 151 ? 8.095 31.309 -2.930 1.00 12.39 493 ARG A CA 1
ATOM 1106 C C . ARG A 1 151 ? 9.490 30.706 -2.985 1.00 12.42 493 ARG A C 1
ATOM 1107 O O . ARG A 1 151 ? 9.999 30.196 -1.986 1.00 12.86 493 ARG A O 1
ATOM 1115 N N . ALA A 1 152 ? 10.115 30.773 -4.150 1.00 10.26 494 ALA A N 1
ATOM 1116 C CA . ALA A 1 152 ? 11.480 30.273 -4.273 1.00 7.75 494 ALA A CA 1
ATOM 1117 C C . ALA A 1 152 ? 12.440 31.041 -3.352 1.00 11.94 494 ALA A C 1
ATOM 1118 O O . ALA A 1 152 ? 13.277 30.438 -2.665 1.00 10.52 494 ALA A O 1
ATOM 1120 N N . LEU A 1 153 ? 12.326 32.367 -3.334 1.00 11.30 495 LEU A N 1
ATOM 1121 C CA . LEU A 1 153 ? 13.169 33.174 -2.449 1.00 11.76 495 LEU A CA 1
ATOM 1122 C C . LEU A 1 153 ? 12.889 32.833 -0.988 1.00 13.46 495 LEU A C 1
ATOM 1123 O O . LEU A 1 153 ? 13.810 32.725 -0.174 1.00 12.03 495 LEU A O 1
ATOM 1128 N N . TYR A 1 154 ? 11.608 32.672 -0.664 1.00 10.04 496 TYR A N 1
ATOM 1129 C CA . TYR A 1 154 ? 11.201 32.363 0.703 1.00 9.74 496 TYR A CA 1
ATOM 1130 C C . TYR A 1 154 ? 11.837 31.066 1.190 1.00 11.70 496 TYR A C 1
ATOM 1131 O O . TYR A 1 154 ? 12.422 31.031 2.285 1.00 10.91 496 TYR A O 1
ATOM 1140 N N . TYR A 1 155 ? 11.749 30.014 0.374 1.00 12.09 497 TYR A N 1
ATOM 1141 C CA . TYR A 1 155 ? 12.338 28.722 0.752 1.00 11.71 497 TYR A CA 1
ATOM 1142 C C . TYR A 1 155 ? 13.867 28.756 0.756 1.00 12.10 497 TYR A C 1
ATOM 1143 O O . TYR A 1 155 ? 14.486 28.169 1.627 1.00 11.88 497 TYR A O 1
ATOM 1152 N N . LEU A 1 156 ? 14.476 29.407 -0.233 1.00 9.68 498 LEU A N 1
ATOM 1153 C CA . LEU A 1 156 ? 15.927 29.564 -0.223 1.00 9.68 498 LEU A CA 1
ATOM 1154 C C . LEU A 1 156 ? 16.399 30.263 1.053 1.00 11.07 498 LEU A C 1
ATOM 1155 O O . LEU A 1 156 ? 17.395 29.854 1.662 1.00 10.83 498 LEU A O 1
ATOM 1160 N N . GLY A 1 157 ? 15.678 31.303 1.467 1.00 9.31 499 GLY A N 1
ATOM 1161 C CA . GLY A 1 157 ? 16.002 32.002 2.699 1.00 11.37 499 GLY A CA 1
ATOM 1162 C C . GLY A 1 157 ? 15.991 31.099 3.928 1.00 10.25 499 GLY A C 1
ATOM 1163 O O . GLY A 1 157 ? 16.910 31.169 4.753 1.00 11.18 499 GLY A O 1
ATOM 1164 N N . GLN A 1 158 ? 14.986 30.229 4.029 1.00 9.83 500 GLN A N 1
ATOM 1165 C CA . GLN A 1 158 ? 14.895 29.330 5.178 1.00 10.52 500 GLN A CA 1
ATOM 1166 C C . GLN A 1 158 ? 16.005 28.277 5.126 1.00 10.57 500 GLN A C 1
ATOM 1167 O O . GLN A 1 158 ? 16.573 27.939 6.159 1.00 11.13 500 GLN A O 1
ATOM 1173 N N . ALA A 1 159 ? 16.317 27.782 3.924 1.00 10.41 501 ALA A N 1
ATOM 1174 C CA . ALA A 1 159 ? 17.418 26.839 3.787 1.00 10.76 501 ALA A CA 1
ATOM 1175 C C . ALA A 1 159 ? 18.721 27.507 4.226 1.00 11.07 501 ALA A C 1
ATOM 1176 O O . ALA A 1 159 ? 19.522 26.904 4.938 1.00 10.24 501 ALA A O 1
ATOM 1178 N N . LEU A 1 160 ? 18.914 28.754 3.812 1.00 10.64 502 LEU A N 1
ATOM 1179 C CA . LEU A 1 160 ? 20.133 29.483 4.185 1.00 10.86 502 LEU A CA 1
ATOM 1180 C C . LEU A 1 160 ? 20.231 29.727 5.692 1.00 11.13 502 LEU A C 1
ATOM 1181 O O . LEU A 1 160 ? 21.334 29.765 6.233 1.00 11.03 502 LEU A O 1
ATOM 1186 N N . GLU A 1 161 ? 19.085 29.878 6.358 1.00 10.44 503 GLU A N 1
ATOM 1187 C CA . GLU A 1 161 ? 19.065 30.032 7.814 1.00 10.98 503 GLU A CA 1
ATOM 1188 C C . GLU A 1 161 ? 19.599 28.765 8.465 1.00 10.45 503 GLU A C 1
ATOM 1189 O O . GLU A 1 161 ? 20.371 28.826 9.429 1.00 11.56 503 GLU A O 1
ATOM 1195 N N . GLY A 1 162 ? 19.214 27.621 7.908 1.00 10.86 504 GLY A N 1
ATOM 1196 C CA . GLY A 1 162 ? 19.707 26.342 8.376 1.00 9.55 504 GLY A CA 1
ATOM 1197 C C . GLY A 1 162 ? 21.190 26.251 8.135 1.00 10.40 504 GLY A C 1
ATOM 1198 O O . GLY A 1 162 ? 21.932 25.759 8.970 1.00 9.78 504 GLY A O 1
ATOM 1199 N N . LEU A 1 163 ? 21.631 26.723 6.974 1.00 8.57 505 LEU A N 1
ATOM 1200 C CA . LEU A 1 163 ? 23.050 26.682 6.664 1.00 10.06 505 LEU A CA 1
ATOM 1201 C C . LEU A 1 163 ? 23.868 27.599 7.573 1.00 10.38 505 LEU A C 1
ATOM 1202 O O . LEU A 1 163 ? 24.989 27.255 7.949 1.00 10.68 505 LEU A O 1
ATOM 1207 N N . GLU A 1 164 ? 23.318 28.751 7.955 1.00 8.39 506 GLU A N 1
ATOM 1208 C CA . GLU A 1 164 ? 24.032 29.618 8.887 1.00 10.81 506 GLU A CA 1
ATOM 1209 C C . GLU A 1 164 ? 24.296 28.883 10.190 1.00 9.16 506 GLU A C 1
ATOM 1210 O O . GLU A 1 164 ? 25.399 28.949 10.733 1.00 11.80 506 GLU A O 1
ATOM 1216 N N . TYR A 1 165 ? 23.267 28.191 10.677 1.00 11.37 507 TYR A N 1
ATOM 1217 C CA . TYR A 1 165 ? 23.347 27.412 11.905 1.00 11.23 507 TYR A CA 1
ATOM 1218 C C . TYR A 1 165 ? 24.435 26.337 11.812 1.00 9.78 507 TYR A C 1
ATOM 1219 O O . TYR A 1 165 ? 25.220 26.147 12.753 1.00 11.69 507 TYR A O 1
ATOM 1228 N N . LEU A 1 166 ? 24.469 25.623 10.690 1.00 8.50 508 LEU A N 1
ATOM 1229 C CA . LEU A 1 166 ? 25.508 24.613 10.492 1.00 7.88 508 LEU A CA 1
ATOM 1230 C C . LEU A 1 166 ? 26.892 25.227 10.333 1.00 10.13 508 LEU A C 1
ATOM 1231 O O . LEU A 1 166 ? 27.857 24.745 10.928 1.00 11.23 508 LEU A O 1
ATOM 1236 N N . HIS A 1 167 ? 27.003 26.256 9.491 1.00 9.38 509 HIS A N 1
ATOM 1237 C CA . HIS A 1 167 ? 28.327 26.752 9.124 1.00 9.55 509 HIS A CA 1
ATOM 1238 C C . HIS A 1 167 ? 29.068 27.389 10.284 1.00 13.81 509 HIS A C 1
ATOM 1239 O O . HIS A 1 167 ? 30.287 27.287 10.371 1.00 13.79 509 HIS A O 1
ATOM 1246 N N . THR A 1 168 ? 28.330 28.016 11.193 1.00 12.69 510 THR A N 1
ATOM 1247 C CA . THR A 1 168 ? 28.974 28.626 12.353 1.00 13.29 510 THR A CA 1
ATOM 1248 C C . THR A 1 168 ? 29.572 27.555 13.271 1.00 15.24 510 THR A C 1
ATOM 1249 O O . THR A 1 168 ? 30.484 27.835 14.074 1.00 18.36 510 THR A O 1
ATOM 1253 N N . ARG A 1 169 ? 29.072 26.332 13.121 1.00 12.26 511 ARG A N 1
ATOM 1254 C CA . ARG A 1 169 ? 29.540 25.173 13.863 1.00 10.61 511 ARG A CA 1
ATOM 1255 C C . ARG A 1 169 ? 30.524 24.335 13.048 1.00 16.20 511 ARG A C 1
ATOM 1256 O O . ARG A 1 169 ? 30.841 23.200 13.421 1.00 17.99 511 ARG A O 1
ATOM 1264 N N . ARG A 1 170 ? 30.992 24.905 11.942 1.00 14.11 512 ARG A N 1
ATOM 1265 C CA . ARG A 1 170 ? 31.945 24.232 11.060 1.00 16.85 512 ARG A CA 1
ATOM 1266 C C . ARG A 1 170 ? 31.413 22.899 10.545 1.00 18.37 512 ARG A C 1
ATOM 1267 O O . ARG A 1 170 ? 32.150 21.921 10.434 1.00 18.83 512 ARG A O 1
ATOM 1275 N N . ILE A 1 171 ? 30.120 22.866 10.240 1.00 12.03 513 ILE A N 1
ATOM 1276 C CA . ILE A 1 171 ? 29.521 21.693 9.639 1.00 12.79 513 ILE A CA 1
ATOM 1277 C C . ILE A 1 171 ? 29.071 22.017 8.234 1.00 14.99 513 ILE A C 1
ATOM 1278 O O . ILE A 1 171 ? 28.333 22.975 8.023 1.00 12.66 513 ILE A O 1
ATOM 1283 N N . LEU A 1 172 ? 29.538 21.215 7.280 1.00 11.43 514 LEU A N 1
ATOM 1284 C CA . LEU A 1 172 ? 29.075 21.258 5.901 1.00 12.43 514 LEU A CA 1
ATOM 1285 C C . LEU A 1 172 ? 27.925 20.258 5.772 1.00 13.34 514 LEU A C 1
ATOM 1286 O O . LEU A 1 172 ? 28.069 19.106 6.183 1.00 13.23 514 LEU A O 1
ATOM 1291 N N . HIS A 1 173 ? 26.779 20.683 5.238 1.00 8.57 515 HIS A N 1
ATOM 1292 C CA . HIS A 1 173 ? 25.687 19.750 4.972 1.00 9.60 515 HIS A CA 1
ATOM 1293 C C . HIS A 1 173 ? 26.081 18.740 3.888 1.00 10.42 515 HIS A C 1
ATOM 1294 O O . HIS A 1 173 ? 25.902 17.534 4.049 1.00 11.44 515 HIS A O 1
ATOM 1301 N N . GLY A 1 174 ? 26.589 19.233 2.764 1.00 10.17 516 GLY A N 1
ATOM 1302 C CA . GLY A 1 174 ? 27.198 18.333 1.792 1.00 10.71 516 GLY A CA 1
ATOM 1303 C C . GLY A 1 174 ? 26.338 17.898 0.620 1.00 10.54 516 GLY A C 1
ATOM 1304 O O . GLY A 1 174 ? 26.876 17.388 -0.367 1.00 13.35 516 GLY A O 1
ATOM 1305 N N . ASP A 1 175 ? 25.022 18.066 0.714 1.00 11.23 517 ASP A N 1
ATOM 1306 C CA . ASP A 1 175 ? 24.168 17.830 -0.448 1.00 12.06 517 ASP A CA 1
ATOM 1307 C C . ASP A 1 175 ? 22.861 18.603 -0.357 1.00 10.30 517 ASP A C 1
ATOM 1308 O O . ASP A 1 175 ? 21.770 18.021 -0.307 1.00 10.90 517 ASP A O 1
ATOM 1313 N N . VAL A 1 176 ? 22.985 19.928 -0.329 1.00 10.86 518 VAL A N 1
ATOM 1314 C CA . VAL A 1 176 ? 21.811 20.788 -0.289 1.00 8.35 518 VAL A CA 1
ATOM 1315 C C . VAL A 1 176 ? 21.090 20.756 -1.628 1.00 11.19 518 VAL A C 1
ATOM 1316 O O . VAL A 1 176 ? 21.632 21.177 -2.645 1.00 13.03 518 VAL A O 1
ATOM 1320 N N . LYS A 1 177 ? 19.865 20.245 -1.617 1.00 11.97 519 LYS A N 1
ATOM 1321 C CA . LYS A 1 177 ? 19.045 20.163 -2.826 1.00 11.40 519 LYS A CA 1
ATOM 1322 C C . LYS A 1 177 ? 17.586 20.020 -2.425 1.00 12.85 519 LYS A C 1
ATOM 1323 O O . LYS A 1 177 ? 17.297 19.662 -1.289 1.00 11.69 519 LYS A O 1
ATOM 1329 N N . ALA A 1 178 ? 16.664 20.302 -3.349 1.00 10.18 520 ALA A N 1
ATOM 1330 C CA . ALA A 1 178 ? 15.239 20.331 -3.031 1.00 11.26 520 ALA A CA 1
ATOM 1331 C C . ALA A 1 178 ? 14.731 19.011 -2.469 1.00 11.87 520 ALA A C 1
ATOM 1332 O O . ALA A 1 178 ? 13.869 18.998 -1.598 1.00 13.84 520 ALA A O 1
ATOM 1334 N N . ASP A 1 179 ? 15.279 17.904 -2.959 1.00 12.09 521 ASP A N 1
ATOM 1335 C CA . ASP A 1 179 ? 14.872 16.594 -2.468 1.00 12.95 521 ASP A CA 1
ATOM 1336 C C . ASP A 1 179 ? 15.219 16.385 -0.994 1.00 16.41 521 ASP A C 1
ATOM 1337 O O . ASP A 1 179 ? 14.642 15.498 -0.355 1.00 13.15 521 ASP A O 1
ATOM 1342 N N . ASN A 1 180 ? 16.147 17.189 -0.465 1.00 13.10 522 ASN A N 1
ATOM 1343 C CA . ASN A 1 180 ? 16.567 17.087 0.936 1.00 10.51 522 ASN A CA 1
ATOM 1344 C C . ASN A 1 180 ? 16.070 18.255 1.788 1.00 13.24 522 ASN A C 1
ATOM 1345 O O . ASN A 1 180 ? 16.598 18.502 2.871 1.00 13.60 522 ASN A O 1
ATOM 1350 N N . VAL A 1 181 ? 15.068 18.988 1.302 1.00 10.46 523 VAL A N 1
ATOM 1351 C CA . VAL A 1 181 ? 14.470 20.055 2.108 1.00 11.60 523 VAL A CA 1
ATOM 1352 C C . VAL A 1 181 ? 13.009 19.677 2.322 1.00 13.05 523 VAL A C 1
ATOM 1353 O O . VAL A 1 181 ? 12.282 19.441 1.351 1.00 13.21 523 VAL A O 1
ATOM 1357 N N . LEU A 1 182 ? 12.581 19.596 3.574 1.00 10.06 524 LEU A N 1
ATOM 1358 C CA . LEU A 1 182 ? 11.229 19.120 3.860 1.00 11.59 524 LEU A CA 1
ATOM 1359 C C . LEU A 1 182 ? 10.325 20.257 4.311 1.00 11.14 524 LEU A C 1
ATOM 1360 O O . LEU A 1 182 ? 10.775 21.223 4.941 1.00 14.13 524 LEU A O 1
ATOM 1365 N N . LEU A 1 183 ? 9.043 20.128 3.986 1.00 12.41 525 LEU A N 1
ATOM 1366 C CA . LEU A 1 183 ? 8.087 21.208 4.203 1.00 13.86 525 LEU A CA 1
ATOM 1367 C C . LEU A 1 183 ? 7.058 20.818 5.234 1.00 16.12 525 LEU A C 1
ATOM 1368 O O . LEU A 1 183 ? 6.629 19.668 5.284 1.00 16.40 525 LEU A O 1
ATOM 1373 N N . SER A 1 184 ? 6.656 21.789 6.045 1.00 14.80 526 SER A N 1
ATOM 1374 C CA . SER A 1 184 ? 5.576 21.588 7.009 1.00 19.24 526 SER A CA 1
ATOM 1375 C C . SER A 1 184 ? 4.264 21.355 6.270 1.00 18.64 526 SER A C 1
ATOM 1376 O O . SER A 1 184 ? 4.157 21.617 5.079 1.00 19.36 526 SER A O 1
ATOM 1379 N N . SER A 1 185 ? 3.256 20.874 6.990 1.00 21.65 527 SER A N 1
ATOM 1380 C CA . SER A 1 185 ? 1.994 20.509 6.369 1.00 24.26 527 SER A CA 1
ATOM 1381 C C . SER A 1 185 ? 1.311 21.644 5.595 1.00 24.07 527 SER A C 1
ATOM 1382 O O . SER A 1 185 ? 0.590 21.386 4.630 1.00 28.47 527 SER A O 1
ATOM 1385 N N . ASP A 1 186 ? 1.537 22.889 6.009 1.00 17.90 528 ASP A N 1
ATOM 1386 C CA . ASP A 1 186 ? 0.892 24.031 5.359 1.00 20.64 528 ASP A CA 1
ATOM 1387 C C . ASP A 1 186 ? 1.816 24.775 4.401 1.00 20.73 528 ASP A C 1
ATOM 1388 O O . ASP A 1 186 ? 1.435 25.797 3.825 1.00 19.54 528 ASP A O 1
ATOM 1393 N N . GLY A 1 187 ? 3.033 24.257 4.252 1.00 19.04 529 GLY A N 1
ATOM 1394 C CA . GLY A 1 187 ? 4.006 24.814 3.330 1.00 15.20 529 GLY A CA 1
ATOM 1395 C C . GLY A 1 187 ? 4.769 26.021 3.831 1.00 15.52 529 GLY A C 1
ATOM 1396 O O . GLY A 1 187 ? 5.581 26.571 3.098 1.00 18.25 529 GLY A O 1
ATOM 1397 N N . SER A 1 188 ? 4.515 26.438 5.070 1.00 17.29 530 SER A N 1
ATOM 1398 C CA . SER A 1 188 ? 5.103 27.675 5.580 1.00 14.30 530 SER A CA 1
ATOM 1399 C C . SER A 1 188 ? 6.530 27.536 6.114 1.00 16.74 530 SER A C 1
ATOM 1400 O O . SER A 1 188 ? 7.246 28.522 6.221 1.00 16.19 530 SER A O 1
ATOM 1403 N N . ARG A 1 189 ? 6.933 26.322 6.480 1.00 17.01 531 ARG A N 1
ATOM 1404 C CA . ARG A 1 189 ? 8.256 26.126 7.067 1.00 15.84 531 ARG A CA 1
ATOM 1405 C C . ARG A 1 189 ? 9.033 25.079 6.305 1.00 16.39 531 ARG A C 1
ATOM 1406 O O . ARG A 1 189 ? 8.515 24.002 6.019 1.00 16.37 531 ARG A O 1
ATOM 1414 N N . ALA A 1 190 ? 10.275 25.412 5.968 1.00 12.41 532 ALA A N 1
ATOM 1415 C CA . ALA A 1 190 ? 11.166 24.470 5.293 1.00 12.64 532 ALA A CA 1
ATOM 1416 C C . ALA A 1 190 ? 12.336 24.133 6.215 1.00 13.26 532 ALA A C 1
ATOM 1417 O O . ALA A 1 190 ? 12.765 24.964 7.020 1.00 14.12 532 ALA A O 1
ATOM 1419 N N . ALA A 1 191 ? 12.844 22.913 6.112 1.00 11.74 533 ALA A N 1
ATOM 1420 C CA . ALA A 1 191 ? 13.927 22.480 6.986 1.00 11.05 533 ALA A CA 1
ATOM 1421 C C . ALA A 1 191 ? 14.853 21.522 6.244 1.00 8.53 533 ALA A C 1
ATOM 1422 O O . ALA A 1 191 ? 14.403 20.710 5.428 1.00 12.16 533 ALA A O 1
ATOM 1424 N N . LEU A 1 192 ? 16.148 21.623 6.517 1.00 9.52 534 LEU A N 1
ATOM 1425 C CA . LEU A 1 192 ? 17.131 20.702 5.936 1.00 8.48 534 LEU A CA 1
ATOM 1426 C C . LEU A 1 192 ? 17.053 19.328 6.576 1.00 10.22 534 LEU A C 1
ATOM 1427 O O . LEU A 1 192 ? 16.872 19.206 7.777 1.00 12.89 534 LEU A O 1
ATOM 1432 N N . CYS A 1 193 ? 17.200 18.285 5.764 1.00 10.44 535 CYS A N 1
ATOM 1433 C CA . CYS A 1 193 ? 17.382 16.944 6.312 1.00 12.62 535 CYS A CA 1
ATOM 1434 C C . CYS A 1 193 ? 18.487 16.242 5.532 1.00 12.99 535 CYS A C 1
ATOM 1435 O O . CYS A 1 193 ? 19.018 16.787 4.552 1.00 10.68 535 CYS A O 1
ATOM 1438 N N . ASP A 1 194 ? 18.820 15.038 5.983 1.00 10.25 536 ASP A N 1
ATOM 1439 C CA . ASP A 1 194 ? 19.773 14.137 5.333 1.00 10.48 536 ASP A CA 1
ATOM 1440 C C . ASP A 1 194 ? 21.219 14.607 5.370 1.00 11.49 536 ASP A C 1
ATOM 1441 O O . ASP A 1 194 ? 21.692 15.323 4.491 1.00 10.78 536 ASP A O 1
ATOM 1446 N N . PHE A 1 195 ? 21.927 14.133 6.377 1.00 11.06 537 PHE A N 1
ATOM 1447 C CA . PHE A 1 195 ? 23.316 14.542 6.586 1.00 9.86 537 PHE A CA 1
ATOM 1448 C C . PHE A 1 195 ? 24.283 13.448 6.155 1.00 11.36 537 PHE A C 1
ATOM 1449 O O . PHE A 1 195 ? 25.413 13.406 6.606 1.00 11.38 537 PHE A O 1
ATOM 1457 N N . GLY A 1 196 ? 23.830 12.588 5.244 1.00 11.84 538 GLY A N 1
ATOM 1458 C CA . GLY A 1 196 ? 24.672 11.528 4.706 1.00 11.61 538 GLY A CA 1
ATOM 1459 C C . GLY A 1 196 ? 25.969 11.986 4.062 1.00 13.73 538 GLY A C 1
ATOM 1460 O O . GLY A 1 196 ? 26.960 11.250 4.075 1.00 13.52 538 GLY A O 1
ATOM 1461 N N . HIS A 1 197 ? 25.972 13.187 3.481 1.00 10.40 539 HIS A N 1
ATOM 1462 C CA . HIS A 1 197 ? 27.201 13.748 2.909 1.00 10.84 539 HIS A CA 1
ATOM 1463 C C . HIS A 1 197 ? 27.877 14.810 3.775 1.00 12.49 539 HIS A C 1
ATOM 1464 O O . HIS A 1 197 ? 28.776 15.532 3.310 1.00 13.87 539 HIS A O 1
ATOM 1471 N N . ALA A 1 198 ? 27.489 14.892 5.046 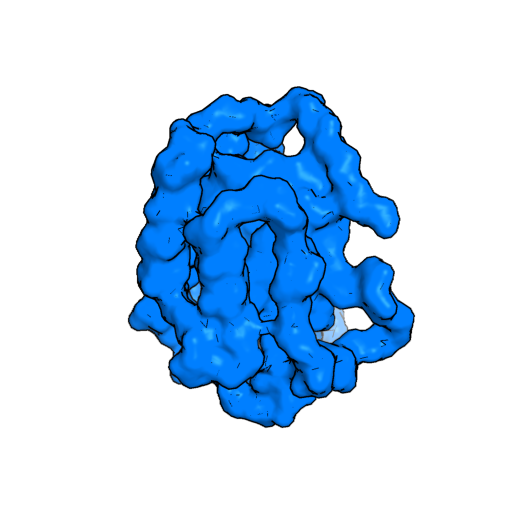1.00 13.45 540 ALA A N 1
ATOM 1472 C CA . ALA A 1 198 ? 27.984 15.967 5.894 1.00 12.82 540 ALA A CA 1
ATOM 1473 C C . ALA A 1 198 ? 29.451 15.794 6.261 1.00 12.99 540 ALA A C 1
ATOM 1474 O O . ALA A 1 198 ? 29.999 14.687 6.200 1.00 14.66 540 ALA A O 1
ATOM 1476 N N . LEU A 1 199 ? 30.092 16.898 6.635 1.00 12.52 541 LEU A N 1
ATOM 1477 C CA . LEU A 1 199 ? 31.494 16.861 7.016 1.00 17.12 541 LEU A CA 1
ATOM 1478 C C . LEU A 1 199 ? 31.702 17.836 8.150 1.00 19.92 541 LEU A C 1
ATOM 1479 O O . LEU A 1 199 ? 31.247 18.978 8.090 1.00 15.93 541 LEU A O 1
ATOM 1484 N N . CYS A 1 200 ? 32.368 17.377 9.201 1.00 19.04 542 CYS A N 1
ATOM 1485 C CA . CYS A 1 200 ? 32.735 18.261 10.286 1.00 19.67 542 CYS A CA 1
ATOM 1486 C C . CYS A 1 200 ? 34.080 18.850 9.911 1.00 20.90 542 CYS A C 1
ATOM 1487 O O . CYS A 1 200 ? 35.086 18.140 9.871 1.00 27.25 542 CYS A O 1
ATOM 1490 N N . LEU A 1 201 ? 34.087 20.140 9.595 1.00 19.33 543 LEU A N 1
ATOM 1491 C CA . LEU A 1 201 ? 35.309 20.825 9.218 1.00 23.93 543 LEU A CA 1
ATOM 1492 C C . LEU A 1 201 ? 36.068 21.265 10.472 1.00 31.18 543 LEU A C 1
ATOM 1493 O O . LEU A 1 201 ? 37.282 21.104 10.557 1.00 50.22 543 LEU A O 1
ATOM 1498 N N . ASP A 1 214 ? 37.600 13.738 4.396 1.00 34.01 556 ASP A N 1
ATOM 1499 C CA . ASP A 1 214 ? 37.388 13.741 2.951 1.00 33.48 556 ASP A CA 1
ATOM 1500 C C . ASP A 1 214 ? 35.919 13.949 2.588 1.00 26.12 556 ASP A C 1
ATOM 1501 O O . ASP A 1 214 ? 35.043 13.239 3.082 1.00 26.97 556 ASP A O 1
ATOM 1506 N N . TYR A 1 215 ? 35.665 14.916 1.714 1.00 24.73 557 TYR A N 1
ATOM 1507 C CA . TYR A 1 215 ? 34.300 15.187 1.266 1.00 21.79 557 TYR A CA 1
ATOM 1508 C C . TYR A 1 215 ? 33.855 14.124 0.266 1.00 21.65 557 TYR A C 1
ATOM 1509 O O . TYR A 1 215 ? 34.579 13.819 -0.686 1.00 21.44 557 TYR A O 1
ATOM 1518 N N . ILE A 1 216 ? 32.684 13.539 0.515 1.00 17.23 558 ILE A N 1
ATOM 1519 C CA . ILE A 1 216 ? 32.076 12.589 -0.402 1.00 19.82 558 ILE A CA 1
ATOM 1520 C C . ILE A 1 216 ? 31.026 13.355 -1.192 1.00 19.09 558 ILE A C 1
ATOM 1521 O O . ILE A 1 216 ? 29.973 13.702 -0.642 1.00 18.34 558 ILE A O 1
ATOM 1526 N N . PRO A 1 217 ? 31.303 13.624 -2.476 1.00 18.69 559 PRO A N 1
ATOM 1527 C CA . PRO A 1 217 ? 30.445 14.495 -3.288 1.00 18.36 559 PRO A CA 1
ATOM 1528 C C . PRO A 1 217 ? 28.983 14.075 -3.308 1.00 19.60 559 PRO A C 1
ATOM 1529 O O . PRO A 1 217 ? 28.667 12.886 -3.317 1.00 17.37 559 PRO A O 1
ATOM 1533 N N . GLY A 1 218 ? 28.106 15.070 -3.318 1.00 18.30 560 GLY A N 1
ATOM 1534 C CA . GLY A 1 218 ? 26.692 14.827 -3.480 1.00 18.76 560 GLY A CA 1
ATOM 1535 C C . GLY A 1 218 ? 26.266 14.801 -4.936 1.00 14.83 560 GLY A C 1
ATOM 1536 O O . GLY A 1 218 ? 26.931 14.236 -5.807 1.00 18.61 560 GLY A O 1
ATOM 1537 N N . THR A 1 219 ? 25.135 15.439 -5.195 1.00 12.53 561 THR A N 1
ATOM 1538 C CA . THR A 1 219 ? 24.468 15.332 -6.474 1.00 11.34 561 THR A CA 1
ATOM 1539 C C . THR A 1 219 ? 25.210 16.154 -7.537 1.00 18.21 561 THR A C 1
ATOM 1540 O O . THR A 1 219 ? 25.440 17.349 -7.349 1.00 15.41 561 THR A O 1
ATOM 1544 N N . GLU A 1 220 ? 25.605 15.493 -8.629 1.00 16.18 562 GLU A N 1
ATOM 1545 C CA . GLU A 1 220 ? 26.488 16.079 -9.648 1.00 13.71 562 GLU A CA 1
ATOM 1546 C C . GLU A 1 220 ? 26.057 17.468 -10.142 1.00 17.16 562 GLU A C 1
ATOM 1547 O O . GLU A 1 220 ? 26.864 18.380 -10.205 1.00 12.92 562 GLU A O 1
ATOM 1553 N N . THR A 1 221 ? 24.785 17.616 -10.485 1.00 15.09 563 THR A N 1
ATOM 1554 C CA . THR A 1 221 ? 24.293 18.872 -11.031 1.00 12.15 563 THR A CA 1
ATOM 1555 C C . THR A 1 221 ? 24.451 20.041 -10.053 1.00 13.14 563 THR A C 1
ATOM 1556 O O . THR A 1 221 ? 24.459 21.196 -10.476 1.00 14.97 563 THR A O 1
ATOM 1560 N N . HIS A 1 222 ? 24.580 19.732 -8.765 1.00 14.52 564 HIS A N 1
ATOM 1561 C CA . HIS A 1 222 ? 24.622 20.762 -7.722 1.00 12.45 564 HIS A CA 1
ATOM 1562 C C . HIS A 1 222 ? 26.031 20.971 -7.152 1.00 15.34 564 HIS A C 1
ATOM 1563 O O . HIS A 1 222 ? 26.221 21.762 -6.226 1.00 14.32 564 HIS A O 1
ATOM 1570 N N . MET A 1 223 ? 27.010 20.260 -7.702 1.00 13.33 565 MET A N 1
ATOM 1571 C CA . MET A 1 223 ? 28.373 20.313 -7.185 1.00 14.24 565 MET A CA 1
ATOM 1572 C C . MET A 1 223 ? 29.166 21.530 -7.659 1.00 10.92 565 MET A C 1
ATOM 1573 O O . MET A 1 223 ? 29.165 21.875 -8.842 1.00 14.02 565 MET A O 1
ATOM 1578 N N . ALA A 1 224 ? 29.848 22.178 -6.714 1.00 12.20 566 ALA A N 1
ATOM 1579 C CA . ALA A 1 224 ? 30.642 23.386 -6.997 1.00 13.16 566 ALA A CA 1
ATOM 1580 C C . ALA A 1 224 ? 31.931 23.075 -7.769 1.00 16.42 566 ALA A C 1
ATOM 1581 O O . ALA A 1 224 ? 32.389 21.930 -7.784 1.00 15.50 566 ALA A O 1
ATOM 1583 N N . PRO A 1 225 ? 32.513 24.092 -8.427 1.00 14.30 567 PRO A N 1
ATOM 1584 C CA . PRO A 1 225 ? 33.741 23.832 -9.182 1.00 14.29 567 PRO A CA 1
ATOM 1585 C C . PRO A 1 225 ? 34.865 23.281 -8.303 1.00 15.99 567 PRO A C 1
ATOM 1586 O O . PRO A 1 225 ? 35.562 22.372 -8.754 1.00 21.03 567 PRO A O 1
ATOM 1590 N N . GLU A 1 226 ? 35.032 23.783 -7.076 1.00 14.53 568 GLU A N 1
ATOM 1591 C CA . GLU A 1 226 ? 36.128 23.290 -6.240 1.00 19.00 568 GLU A CA 1
ATOM 1592 C C . GLU A 1 226 ? 35.939 21.814 -5.912 1.00 18.62 568 GLU A C 1
ATOM 1593 O O . GLU A 1 226 ? 36.921 21.098 -5.711 1.00 22.48 568 GLU A O 1
ATOM 1599 N N . VAL A 1 227 ? 34.685 21.359 -5.843 1.00 17.09 569 VAL A N 1
ATOM 1600 C CA . VAL A 1 227 ? 34.414 19.928 -5.660 1.00 16.50 569 VAL A CA 1
ATOM 1601 C C . VAL A 1 227 ? 34.923 19.095 -6.829 1.00 20.73 569 VAL A C 1
ATOM 1602 O O . VAL A 1 227 ? 35.671 18.136 -6.632 1.00 18.69 569 VAL A O 1
ATOM 1606 N N . VAL A 1 228 ? 34.513 19.453 -8.043 1.00 19.52 570 VAL A N 1
ATOM 1607 C CA . VAL A 1 228 ? 34.953 18.709 -9.220 1.00 24.06 570 VAL A CA 1
ATOM 1608 C C . VAL A 1 228 ? 36.453 18.881 -9.465 1.00 21.39 570 VAL A C 1
ATOM 1609 O O . VAL A 1 228 ? 37.078 18.043 -10.113 1.00 29.93 570 VAL A O 1
ATOM 1613 N N . MET A 1 229 ? 37.047 19.939 -8.922 1.00 20.34 571 MET A N 1
ATOM 1614 C CA . MET A 1 229 ? 38.481 20.171 -9.115 1.00 24.53 571 MET A CA 1
ATOM 1615 C C . MET A 1 229 ? 39.319 19.518 -8.019 1.00 29.20 571 MET A C 1
ATOM 1616 O O . MET A 1 229 ? 40.553 19.601 -8.027 1.00 30.92 571 MET A O 1
ATOM 1621 N N . GLY A 1 230 ? 38.641 18.862 -7.083 1.00 23.21 572 GLY A N 1
ATOM 1622 C CA . GLY A 1 230 ? 39.312 18.143 -6.014 1.00 27.52 572 GLY A CA 1
ATOM 1623 C C . GLY A 1 230 ? 40.094 19.045 -5.084 1.00 30.83 572 GLY A C 1
ATOM 1624 O O . GLY A 1 230 ? 41.061 18.620 -4.452 1.00 33.81 572 GLY A O 1
ATOM 1625 N N . LYS A 1 231 ? 39.671 20.301 -5.004 1.00 26.26 573 LYS A N 1
ATOM 1626 C CA . LYS A 1 231 ? 40.291 21.272 -4.124 1.00 27.51 573 LYS A CA 1
ATOM 1627 C C . LYS A 1 231 ? 39.701 21.146 -2.715 1.00 29.03 573 LYS A C 1
ATOM 1628 O O . LYS A 1 231 ? 38.656 20.509 -2.536 1.00 26.27 573 LYS A O 1
ATOM 1634 N N . PRO A 1 232 ? 40.379 21.723 -1.707 1.00 38.16 574 PRO A N 1
ATOM 1635 C CA . PRO A 1 232 ? 39.854 21.704 -0.338 1.00 37.67 574 PRO A CA 1
ATOM 1636 C C . PRO A 1 232 ? 38.451 22.297 -0.274 1.00 34.88 574 PRO A C 1
ATOM 1637 O O . PRO A 1 232 ? 38.261 23.450 -0.658 1.00 38.27 574 PRO A O 1
ATOM 1641 N N . CYS A 1 233 ? 37.485 21.505 0.186 1.00 26.73 575 CYS A N 1
ATOM 1642 C CA . CYS A 1 233 ? 36.100 21.953 0.236 1.00 20.80 575 CYS A CA 1
ATOM 1643 C C . CYS A 1 233 ? 35.784 22.514 1.611 1.00 27.59 575 CYS A C 1
ATOM 1644 O O . CYS A 1 233 ? 36.286 22.026 2.625 1.00 29.13 575 CYS A O 1
ATOM 1647 N N . ASP A 1 234 ? 34.974 23.565 1.636 1.00 23.80 576 ASP A N 1
ATOM 1648 C CA . ASP A 1 234 ? 34.530 24.165 2.883 1.00 23.42 576 ASP A CA 1
ATOM 1649 C C . ASP A 1 234 ? 33.058 24.504 2.763 1.00 14.08 576 ASP A C 1
ATOM 1650 O O . ASP A 1 234 ? 32.392 24.038 1.846 1.00 18.40 576 ASP A O 1
ATOM 1655 N N . ALA A 1 235 ? 32.564 25.304 3.703 1.00 19.88 577 ALA A N 1
ATOM 1656 C CA . ALA A 1 235 ? 31.135 25.569 3.802 1.00 16.63 577 ALA A CA 1
ATOM 1657 C C . ALA A 1 235 ? 30.576 26.231 2.549 1.00 16.84 577 ALA A C 1
ATOM 1658 O O . ALA A 1 235 ? 29.379 26.117 2.284 1.00 14.59 577 ALA A O 1
ATOM 1660 N N . LYS A 1 236 ? 31.424 26.919 1.788 1.00 15.93 578 LYS A N 1
ATOM 1661 C CA . LYS A 1 236 ? 30.960 27.566 0.553 1.00 11.92 578 LYS A CA 1
ATOM 1662 C C . LYS A 1 236 ? 30.378 26.568 -0.445 1.00 12.18 578 LYS A C 1
ATOM 1663 O O . LYS A 1 236 ? 29.572 26.952 -1.314 1.00 11.39 578 LYS A O 1
ATOM 1669 N N . VAL A 1 237 ? 30.775 25.307 -0.345 1.00 11.85 579 VAL A N 1
ATOM 1670 C CA . VAL A 1 237 ? 30.184 24.255 -1.180 1.00 12.18 579 VAL A CA 1
ATOM 1671 C C . VAL A 1 237 ? 28.651 24.215 -1.040 1.00 10.23 579 VAL A C 1
ATOM 1672 O O . VAL A 1 237 ? 27.925 24.075 -2.032 1.00 12.20 579 VAL A O 1
ATOM 1676 N N . ASP A 1 238 ? 28.149 24.382 0.181 1.00 11.50 580 ASP A N 1
ATOM 1677 C CA . ASP A 1 238 ? 26.708 24.374 0.413 1.00 10.95 580 ASP A CA 1
ATOM 1678 C C . ASP A 1 238 ? 26.021 25.583 -0.223 1.00 7.07 580 ASP A C 1
ATOM 1679 O O . ASP A 1 238 ? 24.840 25.522 -0.561 1.00 8.73 580 ASP A O 1
ATOM 1684 N N . ILE A 1 239 ? 26.743 26.694 -0.359 1.00 11.27 581 ILE A N 1
ATOM 1685 C CA . ILE A 1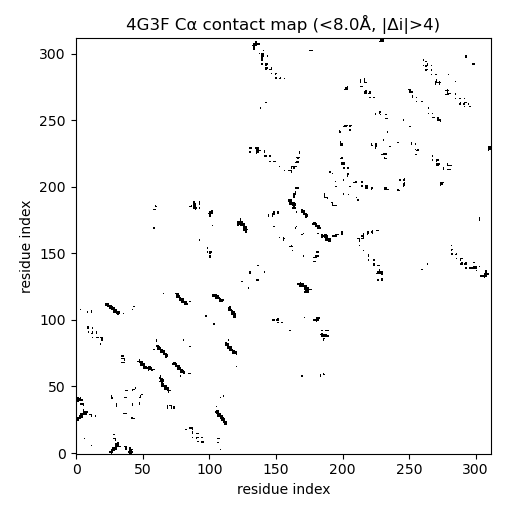 239 ? 26.117 27.909 -0.889 1.00 8.15 581 ILE A CA 1
ATOM 1686 C C . ILE A 1 239 ? 25.899 27.750 -2.393 1.00 8.70 581 ILE A C 1
ATOM 1687 O O . ILE A 1 239 ? 24.818 28.060 -2.911 1.00 9.99 581 ILE A O 1
ATOM 1692 N N . TRP A 1 240 ? 26.917 27.232 -3.082 1.00 9.64 582 TRP A N 1
ATOM 1693 C CA . TRP A 1 240 ? 26.778 26.905 -4.501 1.00 9.60 582 TRP A CA 1
ATOM 1694 C C . TRP A 1 240 ? 25.606 25.937 -4.703 1.00 9.98 582 TRP A C 1
ATOM 1695 O O . TRP A 1 240 ? 24.726 26.171 -5.550 1.00 10.52 582 TRP A O 1
ATOM 1706 N N . SER A 1 241 ? 25.559 24.872 -3.900 1.00 9.05 583 SER A N 1
ATOM 1707 C CA A SER A 1 241 ? 24.447 23.921 -3.955 0.60 10.66 583 SER A CA 1
ATOM 1708 C CA B SER A 1 241 ? 24.456 23.931 -3.988 0.40 9.99 583 SER A CA 1
ATOM 1709 C C . SER A 1 241 ? 23.100 24.604 -3.754 1.00 8.91 583 SER A C 1
ATOM 1710 O O . SER A 1 241 ? 22.135 24.330 -4.460 1.00 9.71 583 SER A O 1
ATOM 1715 N N . SER A 1 242 ? 23.019 25.484 -2.758 1.00 9.47 584 SER A N 1
ATOM 1716 C CA . SER A 1 242 ? 21.752 26.141 -2.496 1.00 8.67 584 SER A CA 1
ATOM 1717 C C . SER A 1 242 ? 21.272 26.973 -3.684 1.00 11.44 584 SER A C 1
ATOM 1718 O O . SER A 1 242 ? 20.081 27.079 -3.913 1.00 9.75 584 SER A O 1
ATOM 1721 N N . CYS A 1 243 ? 22.194 27.564 -4.435 1.00 9.50 585 CYS A N 1
ATOM 1722 C CA . CYS A 1 243 ? 21.798 28.358 -5.584 1.00 8.03 585 CYS A CA 1
ATOM 1723 C C . CYS A 1 243 ? 21.468 27.485 -6.804 1.00 8.41 585 CYS A C 1
ATOM 1724 O O . CYS A 1 243 ? 20.635 27.859 -7.629 1.00 10.44 585 CYS A O 1
ATOM 1727 N N . CYS A 1 244 ? 22.067 26.302 -6.888 1.00 8.79 586 CYS A N 1
ATOM 1728 C CA . CYS A 1 244 ? 21.608 25.329 -7.883 1.00 8.63 586 CYS A CA 1
ATOM 1729 C C . CYS A 1 244 ? 20.180 24.897 -7.573 1.00 11.24 586 CYS A C 1
ATOM 1730 O O . CYS A 1 244 ? 19.344 24.760 -8.477 1.00 11.32 586 CYS A O 1
ATOM 1733 N N . MET A 1 245 ? 19.894 24.701 -6.282 1.00 10.66 587 MET A N 1
ATOM 1734 C CA . MET A 1 245 ? 18.538 24.406 -5.831 1.00 9.63 587 MET A CA 1
ATOM 1735 C C . MET A 1 245 ? 17.580 25.547 -6.172 1.00 10.60 587 MET A C 1
ATOM 1736 O O . MET A 1 245 ? 16.430 25.305 -6.551 1.00 10.49 587 MET A O 1
ATOM 1741 N N . MET A 1 246 ? 18.051 26.788 -6.037 1.00 8.76 588 MET A N 1
ATOM 1742 C CA . MET A 1 246 ? 17.253 27.950 -6.428 1.00 8.98 588 MET A CA 1
ATOM 1743 C C . MET A 1 246 ? 16.904 27.912 -7.925 1.00 9.06 588 MET A C 1
ATOM 1744 O O . MET A 1 246 ? 15.743 28.123 -8.299 1.00 10.01 588 MET A O 1
ATOM 1749 N N . LEU A 1 247 ? 17.896 27.620 -8.769 1.00 8.63 589 LEU A N 1
ATOM 1750 C CA . LEU A 1 247 ? 17.622 27.475 -10.196 1.00 10.35 589 LEU A CA 1
ATOM 1751 C C . LEU A 1 247 ? 16.645 26.339 -10.461 1.00 12.01 589 LEU A C 1
ATOM 1752 O O . LEU A 1 247 ? 15.763 26.467 -11.306 1.00 11.32 589 LEU A O 1
ATOM 1757 N N . HIS A 1 248 ? 16.784 25.234 -9.724 1.00 9.11 590 HIS A N 1
ATOM 1758 C CA . HIS A 1 248 ? 15.844 24.123 -9.855 1.00 10.92 590 HIS A CA 1
ATOM 1759 C C . HIS A 1 248 ? 14.395 24.553 -9.520 1.00 10.84 590 HIS A C 1
ATOM 1760 O O . HIS A 1 248 ? 13.463 24.266 -10.265 1.00 11.53 590 HIS A O 1
ATOM 1767 N N . MET A 1 249 ? 14.219 25.269 -8.415 1.00 9.98 591 MET A N 1
ATOM 1768 C CA . MET A 1 249 ? 12.888 25.764 -8.053 1.00 10.03 591 MET A CA 1
ATOM 1769 C C . MET A 1 249 ? 12.315 26.660 -9.140 1.00 10.18 591 MET A C 1
ATOM 1770 O O . MET A 1 249 ? 11.123 26.587 -9.468 1.00 11.64 591 MET A O 1
ATOM 1775 N N . LEU A 1 250 ? 13.157 27.518 -9.699 1.00 11.27 592 LEU A N 1
ATOM 1776 C CA . LEU A 1 250 ? 12.677 28.526 -10.649 1.00 10.09 592 LEU A CA 1
ATOM 1777 C C . LEU A 1 250 ? 12.361 27.935 -12.026 1.00 12.79 592 LEU A C 1
ATOM 1778 O O . LEU A 1 250 ? 11.345 28.273 -12.634 1.00 13.32 592 LEU A O 1
ATOM 1783 N N . ASN A 1 251 ? 13.234 27.052 -12.506 1.00 10.48 593 ASN A N 1
ATOM 1784 C CA . ASN A 1 251 ? 13.135 26.514 -13.860 1.00 10.91 593 ASN A CA 1
ATOM 1785 C C . ASN A 1 251 ? 12.420 25.178 -13.954 1.00 15.23 593 ASN A C 1
ATOM 1786 O O . ASN A 1 251 ? 11.959 24.781 -15.032 1.00 15.11 593 ASN A O 1
ATOM 1791 N N . GLY A 1 252 ? 12.373 24.465 -12.837 1.00 12.47 594 GLY A N 1
ATOM 1792 C CA . GLY A 1 252 ? 11.752 23.153 -12.804 1.00 14.67 594 GLY A CA 1
ATOM 1793 C C . GLY A 1 252 ? 12.688 22.041 -13.247 1.00 16.46 594 GLY A C 1
ATOM 1794 O O . GLY A 1 252 ? 12.259 20.908 -13.461 1.00 19.24 594 GLY A O 1
ATOM 1795 N N . CYS A 1 253 ? 13.972 22.356 -13.385 1.00 14.17 595 CYS A N 1
ATOM 1796 C CA . CYS A 1 253 ? 14.966 21.342 -13.733 1.00 15.45 595 CYS A CA 1
ATOM 1797 C C . CYS A 1 253 ? 16.293 21.739 -13.116 1.00 15.50 595 CYS A C 1
ATOM 1798 O O . CYS A 1 253 ? 16.536 22.923 -12.867 1.00 14.03 595 CYS A O 1
ATOM 1801 N N . HIS A 1 254 ? 17.147 20.753 -12.873 1.00 15.51 596 HIS A N 1
ATOM 1802 C CA . HIS A 1 254 ? 18.468 21.014 -12.336 1.00 11.49 596 HIS A CA 1
ATOM 1803 C C . HIS A 1 254 ? 19.278 21.841 -13.313 1.00 14.39 596 HIS A C 1
ATOM 1804 O O . HIS A 1 254 ? 19.076 21.753 -14.531 1.00 17.17 596 HIS A O 1
ATOM 1811 N N . PRO A 1 255 ? 20.220 22.639 -12.796 1.00 14.19 597 PRO A N 1
ATOM 1812 C CA . PRO A 1 255 ? 21.109 23.348 -13.717 1.00 11.76 597 PRO A CA 1
ATOM 1813 C C . PRO A 1 255 ? 21.933 22.390 -14.581 1.00 15.92 597 PRO A C 1
ATOM 1814 O O . PRO A 1 255 ? 22.048 21.200 -14.250 1.00 16.30 597 PRO A O 1
ATOM 1818 N N . TRP A 1 256 ? 22.447 22.922 -15.685 1.00 13.95 598 TRP A N 1
ATOM 1819 C CA . TRP A 1 256 ? 23.277 22.201 -16.653 1.00 15.38 598 TRP A CA 1
ATOM 1820 C C . TRP A 1 256 ? 22.492 21.258 -17.569 1.00 22.81 598 TRP A C 1
ATOM 1821 O O . TRP A 1 256 ? 22.781 21.183 -18.766 1.00 26.27 598 TRP A O 1
ATOM 1832 N N . THR A 1 257 ? 21.510 20.552 -17.011 1.00 23.07 599 THR A N 1
ATOM 1833 C CA . THR A 1 257 ? 20.857 19.436 -17.713 1.00 22.19 599 THR A CA 1
ATOM 1834 C C . THR A 1 257 ? 20.221 19.803 -19.054 1.00 25.23 599 THR A C 1
ATOM 1835 O O . THR A 1 257 ? 20.203 18.990 -19.984 1.00 29.78 599 THR A O 1
ATOM 1839 N N . GLN A 1 258 ? 19.714 21.023 -19.167 1.00 23.49 600 GLN A N 1
ATOM 1840 C CA . GLN A 1 258 ? 19.054 21.428 -20.401 1.00 25.45 600 GLN A CA 1
ATOM 1841 C C . GLN A 1 258 ? 20.013 21.953 -21.455 1.00 24.36 600 GLN A C 1
ATOM 1842 O O . GLN A 1 258 ? 19.606 22.231 -22.587 1.00 33.13 600 GLN A O 1
ATOM 1848 N N . TYR A 1 259 ? 21.285 22.078 -21.101 1.00 22.24 601 TYR A N 1
ATOM 1849 C CA . TYR A 1 259 ? 22.256 22.597 -22.058 1.00 25.34 601 TYR A CA 1
ATOM 1850 C C . TYR A 1 259 ? 23.343 21.588 -22.397 1.00 38.23 601 TYR A C 1
ATOM 1851 O O . TYR A 1 259 ? 23.969 21.684 -23.454 1.00 42.81 601 TYR A O 1
ATOM 1860 N N . PHE A 1 260 ? 23.560 20.615 -21.514 1.00 35.91 602 PHE A N 1
ATOM 1861 C CA . PHE A 1 260 ? 24.672 19.683 -21.686 1.00 37.54 602 PHE A CA 1
ATOM 1862 C C . PHE A 1 260 ? 24.279 18.217 -21.536 1.00 42.57 602 PHE A C 1
ATOM 1863 O O . PHE A 1 260 ? 23.237 17.890 -20.967 1.00 45.03 602 PHE A O 1
ATOM 1871 N N . ARG A 1 261 ? 25.151 17.342 -22.027 1.00 53.42 603 ARG A N 1
ATOM 1872 C CA . ARG A 1 261 ? 24.771 15.994 -22.440 1.00 55.45 603 ARG A CA 1
ATOM 1873 C C . ARG A 1 261 ? 25.216 14.849 -21.527 1.00 58.37 603 ARG A C 1
ATOM 1874 O O . ARG A 1 261 ? 24.387 14.181 -20.908 1.00 55.54 603 ARG A O 1
ATOM 1882 N N . GLY A 1 262 ? 26.523 14.606 -21.470 1.00 60.18 604 GLY A N 1
ATOM 1883 C CA . GLY A 1 262 ? 27.056 13.468 -20.744 1.00 55.38 604 GLY A CA 1
ATOM 1884 C C . GLY A 1 262 ? 27.545 13.831 -19.359 1.00 51.33 604 GLY A C 1
ATOM 1885 O O . GLY A 1 262 ? 26.778 14.350 -18.546 1.00 51.66 604 GLY A O 1
ATOM 1886 N N . PRO A 1 263 ? 28.831 13.561 -19.081 1.00 41.63 605 PRO A N 1
ATOM 1887 C CA . PRO A 1 263 ? 29.417 13.864 -17.773 1.00 29.79 605 PRO A CA 1
ATOM 1888 C C . PRO A 1 263 ? 29.453 15.367 -17.580 1.00 28.44 605 PRO A C 1
ATOM 1889 O O . PRO A 1 263 ? 29.913 16.099 -18.461 1.00 29.39 605 PRO A O 1
ATOM 1893 N N . LEU A 1 264 ? 28.966 15.830 -16.439 1.00 25.89 606 LEU A N 1
ATOM 1894 C CA . LEU A 1 264 ? 28.876 17.261 -16.206 1.00 23.70 606 LEU A CA 1
ATOM 1895 C C . LEU A 1 264 ? 30.095 17.821 -15.491 1.00 23.66 606 LEU A C 1
ATOM 1896 O O . LEU A 1 264 ? 30.316 19.032 -15.499 1.00 24.10 606 LEU A O 1
ATOM 1901 N N . CYS A 1 265 ? 30.888 16.943 -14.887 1.00 24.11 607 CYS A N 1
ATOM 1902 C CA . CYS A 1 265 ? 32.014 17.383 -14.066 1.00 29.31 607 CYS A CA 1
ATOM 1903 C C . CYS A 1 265 ? 32.958 18.361 -14.782 1.00 22.38 607 CYS A C 1
ATOM 1904 O O . CYS A 1 265 ? 33.265 19.436 -14.263 1.00 22.77 607 CYS A O 1
ATOM 1907 N N . LEU A 1 266 ? 33.403 18.012 -15.981 1.00 27.78 608 LEU A N 1
ATOM 1908 C CA . LEU A 1 266 ? 34.298 18.904 -16.710 1.00 29.37 608 LEU A CA 1
ATOM 1909 C C . LEU A 1 266 ? 33.626 20.225 -17.097 1.00 27.49 608 LEU A C 1
ATOM 1910 O O . LEU A 1 266 ? 34.268 21.275 -17.120 1.00 25.07 608 LEU A O 1
ATOM 1915 N N . LYS A 1 267 ? 32.332 20.172 -17.388 1.00 24.15 609 LYS A N 1
ATOM 1916 C CA . LYS A 1 267 ? 31.592 21.378 -17.748 1.00 23.53 609 LYS A CA 1
ATOM 1917 C C . LYS A 1 267 ? 31.436 22.321 -16.557 1.00 20.12 609 LYS A C 1
ATOM 1918 O O . LYS A 1 267 ? 31.611 23.528 -16.691 1.00 20.78 609 LYS A O 1
ATOM 1924 N N . ILE A 1 268 ? 31.132 21.766 -15.388 1.00 19.37 610 ILE A N 1
ATOM 1925 C CA . ILE A 1 268 ? 31.066 22.575 -14.179 1.00 17.82 610 ILE A CA 1
ATOM 1926 C C . ILE A 1 268 ? 32.397 23.275 -13.901 1.00 18.70 610 ILE A C 1
ATOM 1927 O O . ILE A 1 268 ? 32.438 24.449 -13.546 1.00 21.04 610 ILE A O 1
ATOM 1932 N N . ALA A 1 269 ? 33.501 22.552 -14.070 1.00 20.77 611 ALA A N 1
ATOM 1933 C CA . ALA A 1 269 ? 34.800 23.141 -13.780 1.00 22.29 611 ALA A CA 1
ATOM 1934 C C . ALA A 1 269 ? 35.182 24.202 -14.801 1.00 25.20 611 ALA A C 1
ATOM 1935 O O . ALA A 1 269 ? 35.825 25.197 -14.456 1.00 30.96 611 ALA A O 1
ATOM 1937 N N . SER A 1 270 ? 34.755 24.004 -16.048 1.00 22.80 612 SER A N 1
ATOM 1938 C CA . SER A 1 270 ? 35.252 24.810 -17.164 1.00 26.46 612 SER A CA 1
ATOM 1939 C C . SER A 1 270 ? 34.316 25.897 -17.711 1.00 28.04 612 SER A C 1
ATOM 1940 O O . SER A 1 270 ? 34.794 26.937 -18.168 1.00 31.69 612 SER A O 1
ATOM 1943 N N . GLU A 1 271 ? 33.005 25.657 -17.694 1.00 21.71 613 GLU A N 1
ATOM 1944 C CA . GLU A 1 271 ? 32.049 26.639 -18.203 1.00 18.79 613 GLU A CA 1
ATOM 1945 C C . GLU A 1 271 ? 31.879 27.784 -17.207 1.00 20.49 613 GLU A C 1
ATOM 1946 O O . GLU A 1 271 ? 32.205 27.643 -16.024 1.00 18.75 613 GLU A O 1
ATOM 1952 N N . PRO A 1 272 ? 31.338 28.925 -17.669 1.00 19.47 614 PRO A N 1
ATOM 1953 C CA . PRO A 1 272 ? 30.940 29.954 -16.707 1.00 15.99 614 PRO A CA 1
ATOM 1954 C C . PRO A 1 272 ? 29.936 29.378 -15.716 1.00 14.04 614 PRO A C 1
ATOM 1955 O O . PRO A 1 272 ? 29.264 28.402 -16.041 1.00 17.42 614 PRO A O 1
ATOM 1959 N N . PRO A 1 273 ? 29.827 29.974 -14.524 1.00 16.25 615 PRO A N 1
ATOM 1960 C CA . PRO A 1 273 ? 28.782 29.492 -13.616 1.00 15.03 615 PRO A CA 1
ATOM 1961 C C . PRO A 1 273 ? 27.424 29.661 -14.298 1.00 14.78 615 PRO A C 1
ATOM 1962 O O . PRO A 1 273 ? 27.274 30.530 -15.165 1.00 16.94 615 PRO A O 1
ATOM 1966 N N . PRO A 1 274 ? 26.438 28.846 -13.914 1.00 15.80 616 PRO A N 1
ATOM 1967 C CA . PRO A 1 274 ? 25.221 28.748 -14.728 1.00 15.30 616 PRO A CA 1
ATOM 1968 C C . PRO A 1 274 ? 24.236 29.898 -14.519 1.00 13.46 616 PRO A C 1
ATOM 1969 O O . PRO A 1 274 ? 23.028 29.664 -14.450 1.00 14.60 616 PRO A O 1
ATOM 1973 N N . ILE A 1 275 ? 24.739 31.123 -14.443 1.00 13.86 617 ILE A N 1
ATOM 1974 C CA . ILE A 1 275 ? 23.845 32.273 -14.284 1.00 13.38 617 ILE A CA 1
ATOM 1975 C C . ILE A 1 275 ? 22.986 32.539 -15.525 1.00 11.81 617 ILE A C 1
ATOM 1976 O O . ILE A 1 275 ? 21.971 33.245 -15.447 1.00 13.53 617 ILE A O 1
ATOM 1981 N N . ARG A 1 276 ? 23.352 31.949 -16.664 1.00 15.73 618 ARG A N 1
ATOM 1982 C CA . ARG A 1 276 ? 22.511 32.085 -17.848 1.00 16.63 618 ARG A CA 1
ATOM 1983 C C . ARG A 1 276 ? 21.166 31.399 -17.649 1.00 13.77 618 ARG A C 1
ATOM 1984 O O . ARG A 1 276 ? 20.214 31.672 -18.387 1.00 16.70 618 ARG A O 1
ATOM 1992 N N . GLU A 1 277 ? 21.086 30.520 -16.646 1.00 11.62 619 GLU A N 1
ATOM 1993 C CA . GLU A 1 277 ? 19.832 29.833 -16.312 1.00 11.60 619 GLU A CA 1
ATOM 1994 C C . GLU A 1 277 ? 18.904 30.643 -15.391 1.00 13.59 619 GLU A C 1
ATOM 1995 O O . GLU A 1 277 ? 17.811 30.201 -15.066 1.00 13.22 619 GLU A O 1
ATOM 2001 N N . ILE A 1 278 ? 19.341 31.819 -14.948 1.00 11.51 620 ILE A N 1
ATOM 2002 C CA . ILE A 1 278 ? 18.450 32.672 -14.168 1.00 10.21 620 ILE A CA 1
ATOM 2003 C C . ILE A 1 278 ? 17.336 33.145 -15.104 1.00 11.32 620 ILE A C 1
ATOM 2004 O O . ILE A 1 278 ? 17.617 33.705 -16.166 1.00 12.02 620 ILE A O 1
ATOM 2009 N N . PRO A 1 279 ? 16.064 32.910 -14.733 1.00 11.07 621 PRO A N 1
ATOM 2010 C CA . PRO A 1 279 ? 14.973 33.366 -15.611 1.00 11.03 621 PRO A CA 1
ATOM 2011 C C . PRO A 1 279 ? 15.029 34.869 -15.856 1.00 10.08 621 PRO A C 1
ATOM 2012 O O . PRO A 1 279 ? 15.271 35.632 -14.924 1.00 11.72 621 PRO A O 1
ATOM 2016 N N . PRO A 1 280 ? 14.819 35.296 -17.105 1.00 11.00 622 PRO A N 1
ATOM 2017 C CA . PRO A 1 280 ? 14.815 36.736 -17.389 1.00 11.55 622 PRO A CA 1
ATOM 2018 C C . PRO A 1 280 ? 13.775 37.478 -16.547 1.00 13.39 622 PRO A C 1
ATOM 2019 O O . PRO A 1 280 ? 13.990 38.647 -16.246 1.00 13.80 622 PRO A O 1
ATOM 2023 N N . SER A 1 281 ? 12.699 36.801 -16.136 1.00 12.28 623 SER A N 1
ATOM 2024 C CA . SER A 1 281 ? 11.673 37.465 -15.331 1.00 12.57 623 SER A CA 1
ATOM 2025 C C . SER A 1 281 ? 12.111 37.839 -13.904 1.00 12.96 623 SER A C 1
ATOM 2026 O O . SER A 1 281 ? 11.459 38.656 -13.254 1.00 13.94 623 SER A O 1
ATOM 2029 N N . CYS A 1 282 ? 13.192 37.251 -13.417 1.00 12.70 624 CYS A N 1
ATOM 2030 C CA . CYS A 1 282 ? 13.618 37.540 -12.043 1.00 11.10 624 CYS A CA 1
ATOM 2031 C C . CYS A 1 282 ? 14.057 38.991 -11.879 1.00 9.68 624 CYS A C 1
ATOM 2032 O O . CYS A 1 282 ? 14.657 39.583 -12.782 1.00 11.77 624 CYS A O 1
ATOM 2035 N N . ALA A 1 283 ? 13.750 39.552 -10.713 1.00 10.90 625 ALA A N 1
ATOM 2036 C CA . ALA A 1 283 ? 14.068 40.938 -10.397 1.00 11.90 625 ALA A CA 1
ATOM 2037 C C . ALA A 1 283 ? 15.560 41.113 -10.116 1.00 11.90 625 ALA A C 1
ATOM 2038 O O . ALA A 1 283 ? 16.267 40.140 -9.830 1.00 11.58 625 ALA A O 1
ATOM 2040 N N . PRO A 1 284 ? 16.054 42.352 -10.211 1.00 12.53 626 PRO A N 1
ATOM 2041 C CA . PRO A 1 284 ? 17.501 42.559 -10.127 1.00 11.76 626 PRO A CA 1
ATOM 2042 C C . PRO A 1 284 ? 18.163 42.004 -8.870 1.00 11.86 626 PRO A C 1
ATOM 2043 O O . PRO A 1 284 ? 19.216 41.391 -9.013 1.00 13.10 626 PRO A O 1
ATOM 2047 N N . LEU A 1 285 ? 17.572 42.175 -7.691 1.00 12.60 627 LEU A N 1
ATOM 2048 C CA . LEU A 1 285 ? 18.222 41.660 -6.487 1.00 12.64 627 LEU A CA 1
ATOM 2049 C C . LEU A 1 285 ? 18.200 40.132 -6.433 1.00 12.00 627 LEU A C 1
ATOM 2050 O O . LEU A 1 285 ? 19.103 39.519 -5.867 1.00 12.21 627 LEU A O 1
ATOM 2055 N N . THR A 1 286 ? 17.174 39.520 -7.013 1.00 10.96 628 THR A N 1
ATOM 2056 C CA . THR A 1 286 ? 17.103 38.060 -7.113 1.00 11.33 628 THR A CA 1
ATOM 2057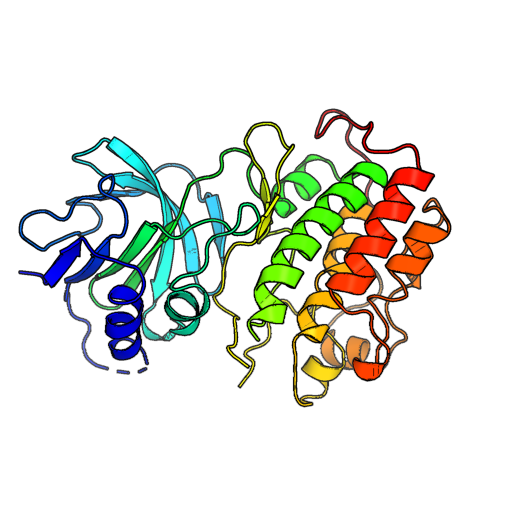 C C . THR A 1 286 ? 18.237 37.532 -7.975 1.00 10.39 628 THR A C 1
ATOM 2058 O O . THR A 1 286 ? 18.966 36.635 -7.570 1.00 11.52 628 THR A O 1
ATOM 2062 N N . ALA A 1 287 ? 18.396 38.107 -9.167 1.00 11.11 629 ALA A N 1
ATOM 2063 C CA . ALA A 1 287 ? 19.456 37.672 -10.066 1.00 10.64 629 ALA A CA 1
ATOM 2064 C C . ALA A 1 287 ? 20.822 37.913 -9.422 1.00 11.79 629 ALA A C 1
ATOM 2065 O O . ALA A 1 287 ? 21.716 37.077 -9.521 1.00 12.15 629 ALA A O 1
ATOM 2067 N N . GLN A 1 288 ? 20.968 39.049 -8.738 1.00 10.36 630 GLN A N 1
ATOM 2068 C CA . GLN A 1 288 ? 22.222 39.389 -8.074 1.00 11.04 630 GLN A CA 1
ATOM 2069 C C . GLN A 1 288 ? 22.554 38.393 -6.976 1.00 12.48 630 GLN A C 1
ATOM 2070 O O . GLN A 1 288 ? 23.694 37.948 -6.872 1.00 13.57 630 GLN A O 1
ATOM 2076 N N . ALA A 1 289 ? 21.555 38.028 -6.181 1.00 12.58 631 ALA A N 1
ATOM 2077 C CA . ALA A 1 289 ? 21.780 37.040 -5.115 1.00 11.61 631 ALA A CA 1
ATOM 2078 C C . ALA A 1 289 ? 22.273 35.714 -5.683 1.00 11.97 631 ALA A C 1
ATOM 2079 O O . ALA A 1 289 ? 23.258 35.144 -5.193 1.00 12.15 631 ALA A O 1
ATOM 2081 N N . ILE A 1 290 ? 21.598 35.220 -6.722 1.00 11.02 632 ILE A N 1
ATOM 2082 C CA . ILE A 1 290 ? 21.967 33.947 -7.333 1.00 9.83 632 ILE A CA 1
ATOM 2083 C C . ILE A 1 290 ? 23.397 34.021 -7.874 1.00 11.42 632 ILE A C 1
ATOM 2084 O O . ILE A 1 290 ? 24.193 33.082 -7.696 1.00 11.69 632 ILE A O 1
ATOM 2089 N N . GLN A 1 291 ? 23.734 35.134 -8.532 1.00 11.07 633 GLN A N 1
ATOM 2090 C CA A GLN A 1 291 ? 25.082 35.318 -9.059 0.60 10.21 633 GLN A CA 1
ATOM 2091 C CA B GLN A 1 291 ? 25.085 35.311 -9.060 0.40 10.62 633 GLN A CA 1
ATOM 2092 C C . GLN A 1 291 ? 26.134 35.270 -7.949 1.00 12.65 633 GLN A C 1
ATOM 2093 O O . GLN A 1 291 ? 27.200 34.687 -8.122 1.00 15.32 633 GLN A O 1
ATOM 2104 N N . GLU A 1 292 ? 25.819 35.866 -6.803 1.00 13.37 634 GLU A N 1
ATOM 2105 C CA . GLU A 1 292 ? 26.781 35.931 -5.701 1.00 11.32 634 GLU A CA 1
ATOM 2106 C C . GLU A 1 292 ? 26.976 34.568 -5.041 1.00 9.97 634 GLU A C 1
ATOM 2107 O O . GLU A 1 292 ? 28.068 34.253 -4.547 1.00 12.76 634 GLU A O 1
ATOM 2113 N N . GLY A 1 293 ? 25.927 33.756 -5.046 1.00 11.36 635 GLY A N 1
ATOM 2114 C CA . GLY A 1 293 ? 26.040 32.403 -4.527 1.00 10.38 635 GLY A CA 1
ATOM 2115 C C . GLY A 1 293 ? 26.661 31.425 -5.508 1.00 13.70 635 GLY A C 1
ATOM 2116 O O . GLY A 1 293 ? 26.991 30.303 -5.126 1.00 13.03 635 GLY A O 1
ATOM 2117 N N . LEU A 1 294 ? 26.809 31.842 -6.769 1.00 11.56 636 LEU A N 1
ATOM 2118 C CA . LEU A 1 294 ? 27.419 30.998 -7.800 1.00 10.19 636 LEU A CA 1
ATOM 2119 C C . LEU A 1 294 ? 28.764 31.520 -8.330 1.00 13.19 636 LEU A C 1
ATOM 2120 O O . LEU A 1 294 ? 29.132 31.235 -9.474 1.00 14.29 636 LEU A O 1
ATOM 2125 N N . ARG A 1 295 ? 29.497 32.293 -7.531 1.00 15.07 637 ARG A N 1
ATOM 2126 C CA A ARG A 1 295 ? 30.859 32.647 -7.907 0.50 15.48 637 ARG A CA 1
ATOM 2127 C CA B ARG A 1 295 ? 30.864 32.642 -7.906 0.50 15.50 637 ARG A CA 1
ATOM 2128 C C . ARG A 1 295 ? 31.676 31.353 -7.951 1.00 14.47 637 ARG A C 1
ATOM 2129 O O . ARG A 1 295 ? 31.598 30.526 -7.046 1.00 15.46 637 ARG A O 1
ATOM 2144 N N . LYS A 1 296 ? 32.460 31.164 -9.010 1.00 16.22 638 LYS A N 1
ATOM 2145 C CA . LYS A 1 296 ? 33.165 29.888 -9.165 1.00 16.69 638 LYS A CA 1
ATOM 2146 C C . LYS A 1 296 ? 34.242 29.679 -8.116 1.00 17.61 638 LYS A C 1
ATOM 2147 O O . LYS A 1 296 ? 34.436 28.565 -7.641 1.00 20.82 638 LYS A O 1
ATOM 2153 N N . GLU A 1 297 ? 34.937 30.753 -7.770 1.00 18.32 639 GLU A N 1
ATOM 2154 C CA . GLU A 1 297 ? 35.969 30.695 -6.738 1.00 23.50 639 GLU A CA 1
ATOM 2155 C C . GLU A 1 297 ? 35.324 30.917 -5.376 1.00 17.44 639 GLU A C 1
ATOM 2156 O O . GLU A 1 297 ? 34.734 31.977 -5.123 1.00 19.20 639 GLU A O 1
ATOM 2162 N N . PRO A 1 298 ? 35.420 29.910 -4.493 1.00 18.44 640 PRO A N 1
ATOM 2163 C CA . PRO A 1 298 ? 34.659 30.013 -3.246 1.00 19.25 640 PRO A CA 1
ATOM 2164 C C . PRO A 1 298 ? 35.074 31.223 -2.405 1.00 14.90 640 PRO A C 1
ATOM 2165 O O . PRO A 1 298 ? 34.261 31.715 -1.620 1.00 18.31 640 PRO A O 1
ATOM 2169 N N . VAL A 1 299 ? 36.296 31.728 -2.586 1.00 17.67 641 VAL A N 1
ATOM 2170 C CA . VAL A 1 299 ? 36.706 32.930 -1.878 1.00 12.89 641 VAL A CA 1
ATOM 2171 C C . VAL A 1 299 ? 35.810 34.134 -2.207 1.00 18.69 641 VAL A C 1
ATOM 2172 O O . VAL A 1 299 ? 35.610 35.017 -1.368 1.00 21.83 641 VAL A O 1
ATOM 2176 N N . HIS A 1 300 ? 35.239 34.153 -3.414 1.00 17.78 642 HIS A N 1
ATOM 2177 C CA . HIS A 1 300 ? 34.412 35.285 -3.838 1.00 15.64 642 HIS A CA 1
ATOM 2178 C C . HIS A 1 300 ? 32.927 35.018 -3.630 1.00 14.14 642 HIS A C 1
ATOM 2179 O O . HIS A 1 300 ? 32.095 35.917 -3.774 1.00 17.61 642 HIS A O 1
ATOM 2186 N N . ARG A 1 301 ? 32.607 33.782 -3.273 1.00 13.27 643 ARG A N 1
ATOM 2187 C CA . ARG A 1 301 ? 31.214 33.355 -3.143 1.00 13.33 643 ARG A CA 1
ATOM 2188 C C . ARG A 1 301 ? 30.652 33.815 -1.791 1.00 15.12 643 ARG A C 1
ATOM 2189 O O . ARG A 1 301 ? 31.357 33.812 -0.778 1.00 14.58 643 ARG A O 1
ATOM 2197 N N . ALA A 1 302 ? 29.392 34.237 -1.783 1.00 12.40 644 ALA A N 1
ATOM 2198 C CA . ALA A 1 302 ? 28.745 34.707 -0.559 1.00 9.38 644 ALA A CA 1
ATOM 2199 C C . ALA A 1 302 ? 28.728 33.632 0.530 1.00 11.69 644 ALA A C 1
ATOM 2200 O O . ALA A 1 302 ? 28.656 32.432 0.237 1.00 11.30 644 ALA A O 1
ATOM 2202 N N . SER A 1 303 ? 28.792 34.067 1.785 1.00 11.87 645 SER A N 1
ATOM 2203 C CA . SER A 1 303 ? 28.554 33.166 2.905 1.00 13.08 645 SER A CA 1
ATOM 2204 C C . SER A 1 303 ? 27.051 32.980 3.101 1.00 11.74 645 SER A C 1
ATOM 2205 O O . SER A 1 303 ? 26.246 33.709 2.533 1.00 12.31 645 SER A O 1
ATOM 2208 N N . ALA A 1 304 ? 26.672 32.014 3.932 1.00 10.16 646 ALA A N 1
ATOM 2209 C CA . ALA A 1 304 ? 25.259 31.818 4.243 1.00 11.50 646 ALA A CA 1
ATOM 2210 C C . ALA A 1 304 ? 24.667 33.065 4.892 1.00 10.19 646 ALA A C 1
ATOM 2211 O O . ALA A 1 304 ? 23.581 33.508 4.531 1.00 12.60 646 ALA A O 1
ATOM 2213 N N . MET A 1 305 ? 25.407 33.643 5.833 1.00 11.28 647 MET A N 1
ATOM 2214 C CA . MET A 1 305 ? 24.972 34.860 6.516 1.00 15.01 647 MET A CA 1
ATOM 2215 C C . MET A 1 305 ? 24.709 35.988 5.520 1.00 14.40 647 MET A C 1
ATOM 2216 O O . MET A 1 305 ? 23.659 36.619 5.564 1.00 14.86 647 MET A O 1
ATOM 2221 N N . GLU A 1 306 ? 25.664 36.220 4.624 1.00 12.98 648 GLU A N 1
ATOM 2222 C CA . GLU A 1 306 ? 25.549 37.278 3.621 1.00 13.29 648 GLU A CA 1
ATOM 2223 C C . GLU A 1 306 ? 24.392 37.027 2.666 1.00 14.34 648 GLU A C 1
ATOM 2224 O O . GLU A 1 306 ? 23.564 37.920 2.406 1.00 13.65 648 GLU A O 1
ATOM 2230 N N . LEU A 1 307 ? 24.348 35.816 2.127 1.00 13.39 649 LEU A N 1
ATOM 2231 C CA . LEU A 1 307 ? 23.351 35.489 1.120 1.00 10.65 649 LEU A CA 1
ATOM 2232 C C . LEU A 1 307 ? 21.940 35.511 1.701 1.00 10.88 649 LEU A C 1
ATOM 2233 O O . LEU A 1 307 ? 20.995 35.921 1.026 1.00 12.89 649 LEU A O 1
ATOM 2238 N N . ARG A 1 308 ? 21.797 35.095 2.958 1.00 11.04 650 ARG A N 1
ATOM 2239 C CA . ARG A 1 308 ? 20.470 35.098 3.566 1.00 11.53 650 ARG A CA 1
ATOM 2240 C C . ARG A 1 308 ? 19.932 36.522 3.640 1.00 11.17 650 ARG A C 1
ATOM 2241 O O . ARG A 1 308 ? 18.750 36.769 3.372 1.00 13.28 650 ARG A O 1
ATOM 2249 N N . ARG A 1 309 ? 20.797 37.469 3.991 1.00 12.86 651 ARG A N 1
ATOM 2250 C CA . ARG A 1 309 ? 20.395 38.867 4.053 1.00 15.51 651 ARG A CA 1
ATOM 2251 C C . ARG A 1 309 ? 19.998 39.382 2.673 1.00 15.64 651 ARG A C 1
ATOM 2252 O O . ARG A 1 309 ? 18.998 40.077 2.526 1.00 15.13 651 ARG A O 1
ATOM 2260 N N . LYS A 1 310 ? 20.778 39.027 1.663 1.00 14.23 652 LYS A N 1
ATOM 2261 C CA . LYS A 1 310 ? 20.486 39.487 0.311 1.00 12.37 652 LYS A CA 1
ATOM 2262 C C . LYS A 1 310 ? 19.162 38.905 -0.178 1.00 14.81 652 LYS A C 1
ATOM 2263 O O . LYS A 1 310 ? 18.364 39.601 -0.807 1.00 14.21 652 LYS A O 1
ATOM 2269 N N . VAL A 1 311 ? 18.941 37.630 0.118 1.00 12.89 653 VAL A N 1
ATOM 2270 C CA . VAL A 1 311 ? 17.716 36.941 -0.284 1.00 9.76 653 VAL A CA 1
ATOM 2271 C C . VAL A 1 311 ? 16.501 37.580 0.404 1.00 9.55 653 VAL A C 1
ATOM 2272 O O . VAL A 1 311 ? 15.455 37.748 -0.208 1.00 11.64 653 VAL A O 1
ATOM 2276 N N . GLY A 1 312 ? 16.648 37.946 1.672 1.00 12.58 654 GLY A N 1
ATOM 2277 C CA . GLY A 1 312 ? 15.562 38.620 2.380 1.00 13.97 654 GLY A CA 1
ATOM 2278 C C . GLY A 1 312 ? 15.190 39.943 1.737 1.00 14.46 654 GLY A C 1
ATOM 2279 O O . GLY A 1 312 ? 14.000 40.268 1.575 1.00 15.66 654 GLY A O 1
ATOM 2280 N N . LYS A 1 313 ? 16.201 40.718 1.354 1.00 12.92 655 LYS A N 1
ATOM 2281 C CA . LYS A 1 313 ? 15.943 41.977 0.659 1.00 15.72 655 LYS A CA 1
ATOM 2282 C C . LYS A 1 313 ? 15.315 41.746 -0.707 1.00 14.15 655 LYS A C 1
ATOM 2283 O O . LYS A 1 313 ? 14.407 42.478 -1.110 1.00 15.23 655 LYS A O 1
ATOM 2289 N N . ALA A 1 314 ? 15.790 40.726 -1.415 1.00 12.41 656 ALA A N 1
ATOM 2290 C CA . ALA A 1 314 ? 15.207 40.369 -2.703 1.00 12.92 656 ALA A CA 1
ATOM 2291 C C . ALA A 1 314 ? 13.721 40.029 -2.570 1.00 12.08 656 ALA A C 1
ATOM 2292 O O . ALA A 1 314 ? 12.898 40.422 -3.404 1.00 13.34 656 ALA A O 1
ATOM 2294 N N . LEU A 1 315 ? 13.374 39.287 -1.523 1.00 11.05 657 LEU A N 1
ATOM 2295 C CA . LEU A 1 315 ? 11.976 38.911 -1.319 1.00 12.68 657 LEU A CA 1
ATOM 2296 C C . LEU A 1 315 ? 11.122 40.145 -1.038 1.00 13.17 657 LEU A C 1
ATOM 2297 O O . LEU A 1 315 ? 10.019 40.268 -1.560 1.00 14.39 657 LEU A O 1
ATOM 2302 N N . GLN A 1 316 ? 11.646 41.070 -0.235 1.00 13.37 658 GLN A N 1
ATOM 2303 C CA . GLN A 1 316 ? 10.922 42.309 0.042 1.00 16.05 658 GLN A CA 1
ATOM 2304 C C . GLN A 1 316 ? 10.711 43.096 -1.244 1.00 16.89 658 GLN A C 1
ATOM 2305 O O . GLN A 1 316 ? 9.643 43.668 -1.459 1.00 19.25 658 GLN A O 1
ATOM 2311 N N . GLU A 1 317 ? 11.721 43.113 -2.109 1.00 17.64 659 GLU A N 1
ATOM 2312 C CA . GLU A 1 317 ? 11.627 43.902 -3.335 1.00 16.93 659 GLU A CA 1
ATOM 2313 C C . GLU A 1 317 ? 10.605 43.377 -4.351 1.00 20.05 659 GLU A C 1
ATOM 2314 O O . GLU A 1 317 ? 10.116 44.140 -5.189 1.00 25.73 659 GLU A O 1
ATOM 2320 N N . VAL A 1 318 ? 10.253 42.096 -4.268 1.00 15.45 660 VAL A N 1
ATOM 2321 C CA . VAL A 1 318 ? 9.196 41.577 -5.140 1.00 18.23 660 VAL A CA 1
ATOM 2322 C C . VAL A 1 318 ? 7.824 41.583 -4.467 1.00 21.88 660 VAL A C 1
ATOM 2323 O O . VAL A 1 318 ? 6.860 41.019 -4.997 1.00 21.25 660 VAL A O 1
ATOM 2327 N N . GLY A 1 319 ? 7.742 42.216 -3.300 1.00 20.03 661 GLY A N 1
ATOM 2328 C CA . GLY A 1 319 ? 6.469 42.389 -2.627 1.00 20.81 661 GLY A CA 1
ATOM 2329 C C . GLY A 1 319 ? 6.201 41.417 -1.491 1.00 21.99 661 GLY A C 1
ATOM 2330 O O . GLY A 1 319 ? 5.097 41.392 -0.951 1.00 23.93 661 GLY A O 1
ATOM 2331 N N . GLY A 1 320 ? 7.204 40.620 -1.124 1.00 16.33 662 GLY A N 1
ATOM 2332 C CA . GLY A 1 320 ? 7.052 39.662 -0.038 1.00 19.51 662 GLY A CA 1
ATOM 2333 C C . GLY A 1 320 ? 6.391 38.380 -0.504 1.00 18.03 662 GLY A C 1
ATOM 2334 O O . GLY A 1 320 ? 6.058 38.240 -1.675 1.00 18.30 662 GLY A O 1
ATOM 2335 N N . LEU A 1 321 ? 6.213 37.426 0.408 1.00 15.05 663 LEU A N 1
ATOM 2336 C CA . LEU A 1 321 ? 5.577 36.166 0.044 1.00 14.29 663 LEU A CA 1
ATOM 2337 C C . LEU A 1 321 ? 4.072 36.367 -0.158 1.00 15.30 663 LEU A C 1
ATOM 2338 O O . LEU A 1 321 ? 3.346 36.741 0.788 1.00 17.36 663 LEU A O 1
ATOM 2343 N N . LYS A 1 322 ? 3.610 36.131 -1.389 1.00 14.81 664 LYS A N 1
ATOM 2344 C CA . LYS A 1 322 ? 2.193 36.301 -1.740 1.00 13.31 664 LYS A CA 1
ATOM 2345 C C . LYS A 1 322 ? 1.569 35.058 -2.376 1.00 15.10 664 LYS A C 1
ATOM 2346 O O . LYS A 1 322 ? 0.366 34.814 -2.217 1.00 15.42 664 LYS A O 1
ATOM 2352 N N . SER A 1 323 ? 2.373 34.284 -3.105 1.00 13.58 665 SER A N 1
ATOM 2353 C CA . SER A 1 323 ? 1.843 33.153 -3.866 1.00 14.22 665 SER A CA 1
ATOM 2354 C C . SER A 1 323 ? 1.436 32.016 -2.940 1.00 16.85 665 SER A C 1
ATOM 2355 O O . SER A 1 323 ? 2.136 31.722 -1.979 1.00 18.01 665 SER A O 1
ATOM 2358 N N . PRO A 1 324 ? 0.315 31.351 -3.242 1.00 16.73 666 PRO A N 1
ATOM 2359 C CA . PRO A 1 324 ? -0.121 30.252 -2.371 1.00 19.30 666 PRO A CA 1
ATOM 2360 C C . PRO A 1 324 ? 0.759 29.023 -2.560 1.00 27.94 666 PRO A C 1
ATOM 2361 O O . PRO A 1 324 ? 1.257 28.800 -3.650 1.00 22.00 666 PRO A O 1
ATOM 2365 N N A TRP A 1 325 ? 1.038 28.191 -1.567 0.60 35.38 667 TRP A N 1
ATOM 2366 N N B TRP A 1 325 ? 0.902 28.302 -1.447 0.40 35.44 667 TRP A N 1
ATOM 2367 C CA A TRP A 1 325 ? 2.126 27.215 -1.828 0.60 33.47 667 TRP A CA 1
ATOM 2368 C CA B TRP A 1 325 ? 1.447 26.965 -1.407 0.40 34.45 667 TRP A CA 1
ATOM 2369 C C A TRP A 1 325 ? 1.908 26.132 -2.924 0.60 29.29 667 TRP A C 1
ATOM 2370 C C B TRP A 1 325 ? 0.513 26.044 -2.149 0.40 34.80 667 TRP A C 1
ATOM 2371 O O A TRP A 1 325 ? 2.839 25.422 -3.300 0.60 31.70 667 TRP A O 1
ATOM 2372 O O B TRP A 1 325 ? -0.370 25.421 -1.559 0.40 40.70 667 TRP A O 1
ATOM 2393 N N . LYS A 1 326 ? 0.692 26.070 -3.458 1.00 32.52 668 LYS A N 1
ATOM 2394 C CA . LYS A 1 326 ? 0.249 25.089 -4.449 1.00 25.83 668 LYS A CA 1
ATOM 2395 C C . LYS A 1 326 ? -0.762 25.778 -5.345 1.00 38.68 668 LYS A C 1
ATOM 2396 O O . LYS A 1 326 ? -0.703 26.991 -5.537 1.00 42.78 668 LYS A O 1
ATOM 2402 N N . GLY A 1 327 ? -1.691 25.011 -5.897 1.00 50.01 669 GLY A N 1
ATOM 2403 C CA . GLY A 1 327 ? -2.669 25.578 -6.799 1.00 60.86 669 GLY A CA 1
ATOM 2404 C C . GLY A 1 327 ? -2.181 25.616 -8.233 1.00 62.69 669 GLY A C 1
ATOM 2405 O O . GLY A 1 327 ? -2.352 24.649 -8.974 1.00 68.79 669 GLY A O 1
ATOM 2406 N N . GLU A 1 328 ? -1.551 26.721 -8.620 1.00 56.74 670 GLU A N 1
ATOM 2407 C CA . GLU A 1 328 ? -1.305 26.994 -10.034 1.00 49.77 670 GLU A CA 1
ATOM 2408 C C . GLU A 1 328 ? -0.012 26.397 -10.598 1.00 38.49 670 GLU A C 1
ATOM 2409 O O . GLU A 1 328 ? 1.092 26.834 -10.263 1.00 32.10 670 GLU A O 1
ATOM 2415 N N . TYR A 1 329 ? -0.169 25.400 -11.467 1.00 33.08 671 TYR A N 1
ATOM 2416 C CA . TYR A 1 329 ? 0.947 24.812 -12.193 1.00 32.93 671 TYR A CA 1
ATOM 2417 C C . TYR A 1 329 ? 1.628 25.894 -13.017 1.00 32.43 671 TYR A C 1
ATOM 2418 O O . TYR A 1 329 ? 0.962 26.692 -13.679 1.00 29.95 671 TYR A O 1
ATOM 2427 N N . LYS A 1 330 ? 2.953 25.928 -12.954 1.00 25.08 672 LYS A N 1
ATOM 2428 C CA . LYS A 1 330 ? 3.740 26.918 -13.675 1.00 26.83 672 LYS A CA 1
ATOM 2429 C C . LYS A 1 330 ? 4.649 26.177 -14.651 1.00 27.57 672 LYS A C 1
ATOM 2430 O O . LYS A 1 330 ? 5.354 25.239 -14.269 1.00 25.01 672 LYS A O 1
ATOM 2436 N N . GLU A 1 331 ? 4.619 26.587 -15.916 1.00 36.49 673 GLU A N 1
ATOM 2437 C CA . GLU A 1 331 ? 5.367 25.886 -16.956 1.00 34.85 673 GLU A CA 1
ATOM 2438 C C . GLU A 1 331 ? 6.869 25.951 -16.719 1.00 32.42 673 GLU A C 1
ATOM 2439 O O . GLU A 1 331 ? 7.444 27.039 -16.607 1.00 35.56 673 GLU A O 1
ATOM 2445 N N . PRO A 1 332 ? 7.510 24.779 -16.630 1.00 30.78 674 PRO A N 1
ATOM 2446 C CA . PRO A 1 332 ? 8.962 24.728 -16.459 1.00 25.30 674 PRO A CA 1
ATOM 2447 C C . PRO A 1 332 ? 9.647 24.989 -17.788 1.00 33.47 674 PRO A C 1
ATOM 2448 O O . PRO A 1 332 ? 8.993 24.973 -18.835 1.00 32.88 674 PRO A O 1
ATOM 2452 N N . ARG A 1 333 ? 10.949 25.234 -17.756 1.00 30.64 675 ARG A N 1
ATOM 2453 C CA . ARG A 1 333 ? 11.676 25.406 -19.001 1.00 33.56 675 ARG A CA 1
ATOM 2454 C C . ARG A 1 333 ? 11.756 24.060 -19.713 1.00 36.10 675 ARG A C 1
ATOM 2455 O O . ARG A 1 333 ? 12.175 23.064 -19.125 1.00 36.23 675 ARG A O 1
ATOM 2463 N N . GLY A 1 334 ? 11.331 24.032 -20.974 1.00 38.01 676 GLY A N 1
ATOM 2464 C CA . GLY A 1 334 ? 11.276 22.794 -21.730 1.00 37.51 676 GLY A CA 1
ATOM 2465 C C . GLY A 1 334 ? 12.649 22.244 -22.066 1.00 40.24 676 GLY A C 1
ATOM 2466 O O . GLY A 1 334 ? 13.531 22.982 -22.506 1.00 34.80 676 GLY A O 1
#

InterPro domains:
  IPR000719 Protein kinase domain [PF00069] (406-649)
  IPR000719 Protein kinase domain [PS50011] (402-657)
  IPR000719 Protein kinase domain [SM00220] (402-657)
  IPR008271 Serine/threonine-protein kinase, active site [PS00108] (513-525)
  IPR011009 Protein kinase-like domain superfamily [SSF56112] (407-656)
  IPR017425 Mitogen-activated protein (MAP) kinase kinase kinase 14 [PIRSF038175] (1-942)
  IPR017441 Protein kinase, ATP binding site [PS00107] (408-432)
  IPR042787 M3K14, catalytic domain [cd13991] (395-662)
  IPR050538 Mitogen-activated protein kinase kinase kinase [PTHR48016] (48-651)

B-factor: mean 22.39, std 11.37, range [7.07, 72.68]